Protein AF-A0A7S1EJH6-F1 (afdb_monomer_lite)

Sequence (231 aa):
IDGDGRILTMRVPDPHGGYKQHPADPRLMVAREPGEFGGEYYRLIPEGFIKQHDGLTFKVNPDREGLDLNRNFPADWRQEFQQLGAGPYPTSEPEVRAMVDFITQHPNIGAAVSFHTHSGVILRPCGTRSDKDMTPEDLWLFQQFSALGEKHSGYPAISIYEDFRYHPKDVITGTQDWVYEHLGALFWVVELWSPNKEAGIENTKWIDWYRTHPVEDDLKLLKWSDEQCEG

Radius of gyration: 21.38 Å; chains: 1; bounding box: 46×42×60 Å

pLDDT: mean 93.33, std 4.81, range [68.62, 98.56]

Structure (mmCIF, N/CA/C/O backbone):
data_AF-A0A7S1EJH6-F1
#
_entry.id   AF-A0A7S1EJH6-F1
#
loop_
_atom_site.group_PDB
_atom_site.id
_atom_site.type_symbol
_atom_site.label_atom_id
_atom_site.label_alt_id
_atom_site.label_comp_id
_atom_site.label_asym_id
_atom_site.label_entity_id
_atom_site.label_seq_id
_atom_site.pdbx_PDB_ins_code
_atom_site.Cartn_x
_atom_site.Cartn_y
_atom_site.Cartn_z
_atom_site.occupancy
_atom_site.B_iso_or_equiv
_atom_site.auth_seq_id
_atom_site.auth_comp_id
_atom_site.auth_asym_id
_atom_site.auth_atom_id
_atom_site.pdbx_PDB_model_num
ATOM 1 N N . ILE A 1 1 ? 3.553 -18.834 -18.828 1.00 82.44 1 ILE A N 1
ATOM 2 C CA . ILE A 1 1 ? 2.998 -19.230 -20.162 1.00 82.44 1 ILE A CA 1
ATOM 3 C C . ILE A 1 1 ? 3.931 -20.216 -20.863 1.00 82.44 1 ILE A C 1
ATOM 5 O O . ILE A 1 1 ? 3.485 -21.097 -21.592 1.00 82.44 1 ILE A O 1
ATOM 9 N N . ASP A 1 2 ? 5.218 -20.078 -20.592 1.00 88.75 2 ASP A N 1
ATOM 10 C CA . ASP A 1 2 ? 6.337 -20.940 -20.969 1.00 88.75 2 ASP A CA 1
ATOM 11 C C . ASP A 1 2 ? 6.605 -22.120 -20.006 1.00 88.75 2 ASP A C 1
ATOM 13 O O . ASP A 1 2 ? 7.322 -23.047 -20.369 1.00 88.75 2 ASP A O 1
ATOM 17 N N . GLY A 1 3 ? 5.994 -22.131 -18.817 1.00 89.56 3 GLY A N 1
ATOM 18 C CA . GLY A 1 3 ? 6.039 -23.260 -17.880 1.00 89.56 3 GLY A CA 1
ATOM 19 C C . GLY A 1 3 ? 7.076 -23.127 -16.763 1.00 89.56 3 GLY A C 1
ATOM 20 O O . GLY A 1 3 ? 7.307 -24.103 -16.053 1.00 89.56 3 GLY A O 1
ATOM 21 N N . ASP A 1 4 ? 7.664 -21.943 -16.579 1.00 90.94 4 ASP A N 1
ATOM 22 C CA . ASP A 1 4 ? 8.647 -21.664 -15.521 1.00 90.94 4 ASP A CA 1
ATOM 23 C C . ASP A 1 4 ? 8.018 -21.361 -14.140 1.00 90.94 4 ASP A C 1
ATOM 25 O O . ASP A 1 4 ? 8.720 -21.225 -13.138 1.00 90.94 4 ASP A O 1
ATOM 29 N N . GLY A 1 5 ? 6.684 -21.286 -14.079 1.00 88.88 5 GLY A N 1
ATOM 30 C CA . GLY A 1 5 ? 5.926 -20.992 -12.863 1.00 88.88 5 GLY A CA 1
ATOM 31 C C . GLY A 1 5 ? 5.877 -19.508 -12.491 1.00 88.88 5 GLY A C 1
ATOM 32 O O . GLY A 1 5 ? 5.382 -19.180 -11.413 1.00 88.88 5 GLY A O 1
ATOM 33 N N . ARG A 1 6 ? 6.357 -18.615 -13.359 1.00 87.44 6 ARG A N 1
ATOM 34 C CA . ARG A 1 6 ? 6.342 -17.165 -13.177 1.00 87.44 6 ARG A CA 1
ATOM 35 C C . ARG A 1 6 ? 5.311 -16.534 -14.120 1.00 87.44 6 ARG A C 1
ATOM 37 O O . ARG A 1 6 ? 4.873 -17.126 -15.106 1.00 87.44 6 ARG A O 1
ATOM 44 N N . ILE A 1 7 ? 4.859 -15.342 -13.744 1.00 86.06 7 ILE A N 1
ATOM 45 C CA . ILE A 1 7 ? 4.104 -14.442 -14.617 1.00 86.06 7 ILE A CA 1
ATOM 46 C C . ILE A 1 7 ? 4.905 -13.150 -14.649 1.00 86.06 7 ILE A C 1
ATOM 48 O O . ILE A 1 7 ? 4.986 -12.446 -13.643 1.00 86.06 7 ILE A O 1
ATOM 52 N N . LEU A 1 8 ? 5.547 -12.880 -15.781 1.00 90.69 8 LEU A N 1
ATOM 53 C CA . LEU A 1 8 ? 6.460 -11.751 -15.939 1.00 90.69 8 LEU A CA 1
ATOM 54 C C . LEU A 1 8 ? 5.853 -10.643 -16.809 1.00 90.69 8 LEU A C 1
ATOM 56 O O . LEU A 1 8 ? 4.720 -10.715 -17.285 1.00 90.69 8 LEU A O 1
ATOM 60 N N . THR A 1 9 ? 6.635 -9.592 -17.033 1.00 91.88 9 THR A N 1
ATOM 61 C CA . THR A 1 9 ? 6.323 -8.543 -18.006 1.00 91.88 9 THR A CA 1
ATOM 62 C C . THR A 1 9 ? 7.136 -8.783 -19.275 1.00 91.88 9 THR A C 1
ATOM 64 O O . THR A 1 9 ? 8.368 -8.789 -19.248 1.00 91.88 9 THR A O 1
ATOM 67 N N . MET A 1 10 ? 6.457 -8.957 -20.407 1.00 91.69 10 MET A N 1
ATOM 68 C CA . MET A 1 10 ? 7.075 -9.123 -21.720 1.00 91.69 10 MET A CA 1
ATOM 69 C C . MET A 1 10 ? 7.445 -7.770 -22.333 1.00 91.69 10 MET A C 1
ATOM 71 O O . MET A 1 10 ? 6.729 -6.778 -22.183 1.00 91.69 10 MET A O 1
ATOM 75 N N . ARG A 1 11 ? 8.546 -7.754 -23.088 1.00 93.88 11 ARG A N 1
ATOM 76 C CA . ARG A 1 11 ? 9.026 -6.591 -23.846 1.00 93.88 11 ARG A CA 1
ATOM 77 C C . ARG A 1 11 ? 8.775 -6.834 -25.324 1.00 93.88 11 ARG A C 1
ATOM 79 O O . ARG A 1 11 ? 9.368 -7.737 -25.908 1.00 93.88 11 ARG A O 1
ATOM 86 N N . VAL A 1 12 ? 7.908 -6.031 -25.925 1.00 92.19 12 VAL A N 1
ATOM 87 C CA . VAL A 1 12 ? 7.569 -6.140 -27.347 1.00 92.19 12 VAL A CA 1
ATOM 88 C C . VAL A 1 12 ? 8.206 -4.973 -28.096 1.00 92.19 12 VAL A C 1
ATOM 90 O O . VAL A 1 12 ? 7.864 -3.832 -27.776 1.00 92.19 12 VAL A O 1
ATOM 93 N N . PRO A 1 13 ? 9.113 -5.216 -29.062 1.00 94.94 13 PRO A N 1
ATOM 94 C CA . PRO A 1 13 ? 9.674 -4.154 -29.892 1.00 94.94 13 PRO A CA 1
ATOM 95 C C . PRO A 1 13 ? 8.568 -3.363 -30.599 1.00 94.94 13 PRO A C 1
ATOM 97 O O . PRO A 1 13 ? 7.723 -3.938 -31.284 1.00 94.94 13 PRO A O 1
ATOM 100 N N . ASP A 1 14 ? 8.568 -2.045 -30.422 1.00 91.69 14 ASP A N 1
ATOM 101 C CA . ASP A 1 14 ? 7.567 -1.130 -30.975 1.00 91.69 14 ASP A CA 1
ATOM 102 C C . ASP A 1 14 ? 8.222 0.252 -31.136 1.00 91.69 14 ASP A C 1
ATOM 104 O O . ASP A 1 14 ? 8.526 0.867 -30.117 1.00 91.69 14 ASP A O 1
ATOM 108 N N . PRO A 1 15 ? 8.425 0.792 -32.357 1.00 92.31 15 PRO A N 1
ATOM 109 C CA . PRO A 1 15 ? 8.984 2.138 -32.567 1.00 92.31 15 PRO A CA 1
ATOM 110 C C . PRO A 1 15 ? 8.192 3.270 -31.882 1.00 92.31 15 PRO A C 1
ATOM 112 O O . PRO A 1 15 ? 8.708 4.372 -31.655 1.00 92.31 15 PRO A O 1
ATOM 115 N N . HIS A 1 16 ? 6.930 3.006 -31.544 1.00 90.81 16 HIS A N 1
ATOM 116 C CA . HIS A 1 16 ? 6.044 3.901 -30.804 1.00 90.81 16 HIS A CA 1
ATOM 117 C C . HIS A 1 16 ? 5.911 3.516 -29.322 1.00 90.81 16 HIS A C 1
ATOM 119 O O . HIS A 1 16 ? 5.083 4.082 -28.609 1.00 90.81 16 HIS A O 1
ATOM 125 N N . GLY A 1 17 ? 6.732 2.577 -28.850 1.00 92.75 17 GLY A N 1
ATOM 126 C CA . GLY A 1 17 ? 6.812 2.155 -27.461 1.00 92.75 17 GLY A CA 1
ATOM 127 C C . GLY A 1 17 ? 7.215 3.295 -26.523 1.00 92.75 17 GLY A C 1
ATOM 128 O O . GLY A 1 17 ? 7.959 4.212 -26.891 1.00 92.75 17 GLY A O 1
ATOM 129 N N . GLY A 1 18 ? 6.698 3.221 -25.296 1.00 94.44 18 GLY A N 1
ATOM 130 C CA . GLY A 1 18 ? 6.942 4.201 -24.236 1.00 94.44 18 GLY A CA 1
ATOM 131 C C . GLY A 1 18 ? 8.189 3.923 -23.399 1.00 94.44 18 GLY A C 1
ATOM 132 O O . GLY A 1 18 ? 8.512 4.730 -22.534 1.00 94.44 18 GLY A O 1
ATOM 133 N N . TYR A 1 19 ? 8.880 2.805 -23.639 1.00 96.62 19 TYR A N 1
ATOM 134 C CA . TYR A 1 19 ? 10.027 2.378 -22.841 1.00 96.62 19 TYR A CA 1
ATOM 135 C C . TYR A 1 19 ? 11.249 2.098 -23.707 1.00 96.62 19 TYR A C 1
ATOM 137 O O . TYR A 1 19 ? 11.126 1.670 -24.855 1.00 96.62 19 TYR A O 1
ATOM 145 N N . LYS A 1 20 ? 12.432 2.283 -23.127 1.00 96.62 20 LYS A N 1
ATOM 146 C CA . LYS A 1 20 ? 13.735 1.914 -23.691 1.00 96.62 20 LYS A CA 1
ATOM 147 C C . LYS A 1 20 ? 14.570 1.193 -22.638 1.00 96.62 20 LYS A C 1
ATOM 149 O O . LYS A 1 20 ? 14.276 1.268 -21.448 1.00 96.62 20 LYS A O 1
ATOM 154 N N . GLN A 1 21 ? 15.603 0.488 -23.072 1.00 96.94 21 GLN A N 1
ATOM 155 C CA . GLN A 1 21 ? 16.544 -0.145 -22.153 1.00 96.94 21 GLN A CA 1
ATOM 156 C C . GLN A 1 21 ? 17.410 0.909 -21.460 1.00 96.94 21 GLN A C 1
ATOM 158 O O . GLN A 1 21 ? 17.819 1.894 -22.081 1.00 96.94 21 GLN A O 1
ATOM 163 N N . HIS A 1 22 ? 17.714 0.696 -20.183 1.00 96.56 22 HIS A N 1
ATOM 164 C CA . HIS A 1 22 ? 18.706 1.503 -19.492 1.00 96.56 22 HIS A CA 1
ATOM 165 C C . HIS A 1 22 ? 20.116 1.170 -20.024 1.00 96.56 22 HIS A C 1
ATOM 167 O O . HIS A 1 22 ? 20.458 -0.008 -20.143 1.00 96.56 22 HIS A O 1
ATOM 173 N N . PRO A 1 23 ? 20.974 2.165 -20.323 1.00 94.88 23 PRO A N 1
ATOM 174 C CA . PRO A 1 23 ? 22.282 1.917 -20.936 1.00 94.88 23 PRO A CA 1
ATOM 175 C C . PRO A 1 23 ? 23.260 1.145 -20.038 1.00 94.88 23 PRO A C 1
ATOM 177 O O . PRO A 1 23 ? 24.147 0.472 -20.554 1.00 94.88 23 PRO A O 1
ATOM 180 N N . ALA A 1 24 ? 23.120 1.242 -18.711 1.00 96.00 24 ALA A N 1
ATOM 181 C CA . ALA A 1 24 ? 23.990 0.524 -17.773 1.00 96.00 24 ALA A CA 1
ATOM 182 C C . ALA A 1 24 ? 23.532 -0.917 -17.491 1.00 96.00 24 ALA A C 1
ATOM 184 O O . ALA A 1 24 ? 24.364 -1.759 -17.168 1.00 96.00 24 ALA A O 1
ATOM 185 N N . ASP A 1 25 ? 22.231 -1.201 -17.612 1.00 96.25 25 ASP A N 1
ATOM 186 C CA . ASP A 1 25 ? 21.682 -2.547 -17.439 1.00 96.25 25 ASP A CA 1
ATOM 187 C C . ASP A 1 25 ? 20.464 -2.722 -18.364 1.00 96.25 25 ASP A C 1
ATOM 189 O O . ASP A 1 25 ? 19.396 -2.168 -18.087 1.00 96.25 25 ASP A O 1
ATOM 193 N N . PRO A 1 26 ? 20.584 -3.499 -19.455 1.00 95.12 26 PRO A N 1
ATOM 194 C CA . PRO A 1 26 ? 19.509 -3.662 -20.425 1.00 95.12 26 PRO A CA 1
ATOM 195 C C . PRO A 1 26 ? 18.307 -4.443 -19.879 1.00 95.12 26 PRO A C 1
ATOM 197 O O . PRO A 1 26 ? 17.285 -4.534 -20.566 1.00 95.12 26 PRO A O 1
ATOM 200 N N . ARG A 1 27 ? 18.388 -5.025 -18.671 1.00 94.06 27 ARG A N 1
ATOM 201 C CA . ARG A 1 27 ? 17.237 -5.617 -17.978 1.00 94.06 27 ARG A CA 1
ATOM 202 C C . ARG A 1 27 ? 16.287 -4.540 -17.458 1.00 94.06 27 ARG A C 1
ATOM 204 O O . ARG A 1 27 ? 15.087 -4.800 -17.436 1.00 94.06 27 ARG A O 1
ATOM 211 N N . LEU A 1 28 ? 16.791 -3.359 -17.107 1.00 95.50 28 LEU A N 1
ATOM 212 C CA . LEU A 1 28 ? 15.975 -2.244 -16.645 1.00 95.50 28 LEU A CA 1
ATOM 213 C C . LEU A 1 28 ? 15.324 -1.526 -17.830 1.00 95.50 28 LEU A C 1
ATOM 215 O O . LEU A 1 28 ? 15.996 -1.122 -18.780 1.00 95.50 28 LEU A O 1
ATOM 219 N N . MET A 1 29 ? 14.008 -1.347 -17.756 1.00 95.94 29 MET A N 1
ATOM 220 C CA . MET A 1 29 ? 13.233 -0.598 -18.740 1.00 95.94 29 MET A CA 1
ATOM 221 C C . MET A 1 29 ? 12.876 0.763 -18.159 1.00 95.94 29 MET A C 1
ATOM 223 O O . MET A 1 29 ? 12.211 0.837 -17.132 1.00 95.94 29 MET A O 1
ATOM 227 N N . VAL A 1 30 ? 13.287 1.831 -18.833 1.00 95.50 30 VAL A N 1
ATOM 228 C CA . VAL A 1 30 ? 13.030 3.212 -18.412 1.00 95.50 30 VAL A CA 1
ATOM 229 C C . VAL A 1 30 ? 12.071 3.889 -19.368 1.00 95.50 30 VAL A C 1
ATOM 231 O O . VAL A 1 30 ? 12.019 3.548 -20.555 1.00 95.50 30 VAL A O 1
ATOM 234 N N . ALA A 1 31 ? 11.306 4.848 -18.853 1.00 94.12 31 ALA A N 1
ATOM 235 C CA . ALA A 1 31 ? 10.438 5.661 -19.684 1.00 94.12 31 ALA A CA 1
ATOM 236 C C . ALA A 1 31 ? 11.258 6.383 -20.765 1.00 94.12 31 ALA A C 1
ATOM 238 O O . ALA A 1 31 ? 12.380 6.845 -20.547 1.00 94.12 31 ALA A O 1
ATOM 239 N N . ARG A 1 32 ? 10.689 6.449 -21.963 1.00 93.94 32 ARG A N 1
ATOM 240 C CA . ARG A 1 32 ? 11.190 7.276 -23.056 1.00 93.94 32 ARG A CA 1
ATOM 241 C C . ARG A 1 32 ? 10.937 8.747 -22.735 1.00 93.94 32 ARG A C 1
ATOM 243 O O . ARG A 1 32 ? 9.858 9.095 -22.256 1.00 93.94 32 ARG A O 1
ATOM 250 N N . GLU A 1 33 ? 11.892 9.608 -23.077 1.00 92.88 33 GLU A N 1
ATOM 251 C CA . GLU A 1 33 ? 11.736 11.047 -22.861 1.00 92.88 33 GLU A CA 1
ATOM 252 C C . GLU A 1 33 ? 10.717 11.658 -23.841 1.00 92.88 33 GLU A C 1
ATOM 254 O O . GLU A 1 33 ? 10.651 11.255 -25.014 1.00 92.88 33 GLU A O 1
ATOM 259 N N . PRO A 1 34 ? 9.934 12.668 -23.420 1.00 93.12 34 PRO A N 1
ATOM 260 C CA . PRO A 1 34 ? 9.072 13.413 -24.328 1.00 93.12 34 PRO A CA 1
ATOM 261 C C . PRO A 1 34 ? 9.863 13.996 -25.510 1.00 93.12 34 PRO A C 1
ATOM 263 O O . PRO A 1 34 ? 10.796 14.775 -25.336 1.00 93.12 34 PRO A O 1
ATOM 266 N N . GLY A 1 35 ? 9.472 13.637 -26.734 1.00 93.31 35 GLY A N 1
ATOM 267 C CA . GLY A 1 35 ? 10.123 14.121 -27.958 1.00 93.31 35 GLY A CA 1
ATOM 268 C C . GLY A 1 35 ? 11.396 13.369 -28.364 1.00 93.31 35 GLY A C 1
ATOM 269 O O . GLY A 1 35 ? 12.035 13.751 -29.341 1.00 93.31 35 GLY A O 1
ATOM 270 N N . GLU A 1 36 ? 11.763 12.297 -27.666 1.00 94.31 36 GLU A N 1
ATOM 271 C CA . GLU A 1 36 ? 12.821 11.385 -28.101 1.00 94.31 36 GLU A CA 1
ATOM 272 C C . GLU A 1 36 ? 12.362 10.592 -29.334 1.00 94.31 36 GLU A C 1
ATOM 274 O O . GLU A 1 36 ? 11.215 10.160 -29.350 1.00 94.31 36 GLU A O 1
ATOM 279 N N . PHE A 1 37 ? 13.205 10.365 -30.350 1.00 93.06 37 PHE A N 1
ATOM 280 C CA . PHE A 1 37 ? 12.896 9.537 -31.532 1.00 93.06 37 PHE A CA 1
ATOM 281 C C . PHE A 1 37 ? 14.149 8.821 -32.058 1.00 93.06 37 PHE A C 1
ATOM 283 O O . PHE A 1 37 ? 15.268 9.251 -31.795 1.00 93.06 37 PHE A O 1
ATOM 290 N N . GLY A 1 38 ? 13.956 7.768 -32.861 1.00 91.50 38 GLY A N 1
ATOM 291 C CA . GLY A 1 38 ? 15.041 7.059 -33.556 1.00 91.50 38 GLY A CA 1
ATOM 292 C C . GLY A 1 38 ? 15.789 6.011 -32.722 1.00 91.50 38 GLY A C 1
ATOM 293 O O . GLY A 1 38 ? 16.734 5.419 -33.235 1.00 91.50 38 GLY A O 1
ATOM 294 N N . GLY A 1 39 ? 15.380 5.780 -31.471 1.00 92.75 39 GLY A N 1
ATOM 295 C CA . GLY A 1 39 ? 15.906 4.713 -30.617 1.00 92.75 39 GLY A CA 1
ATOM 296 C C . GLY A 1 39 ? 15.177 3.373 -30.766 1.00 92.75 39 GLY A C 1
ATOM 297 O O . GLY A 1 39 ? 14.184 3.252 -31.486 1.00 92.75 39 GLY A O 1
ATOM 298 N N . GLU A 1 40 ? 15.673 2.369 -30.043 1.00 96.06 40 GLU A N 1
ATOM 299 C CA . GLU A 1 40 ? 14.994 1.086 -29.862 1.00 96.06 40 GLU A CA 1
ATOM 300 C C . GLU A 1 40 ? 14.002 1.190 -28.704 1.00 96.06 40 GLU A C 1
ATOM 302 O O . GLU A 1 40 ? 14.377 1.419 -27.550 1.00 96.06 40 GLU A O 1
ATOM 307 N N . TYR A 1 41 ? 12.723 1.034 -29.031 1.00 97.31 41 TYR A N 1
ATOM 308 C CA . TYR A 1 41 ? 11.630 1.215 -28.090 1.00 97.31 41 TYR A CA 1
ATOM 309 C C . TYR A 1 41 ? 10.808 -0.055 -27.939 1.00 97.31 41 TYR A C 1
ATOM 311 O O . TYR A 1 41 ? 10.745 -0.911 -28.826 1.00 97.31 41 TYR A O 1
ATOM 319 N N . TYR A 1 42 ? 10.169 -0.153 -26.782 1.00 96.50 42 TYR A N 1
ATOM 320 C CA . TYR A 1 42 ? 9.428 -1.323 -26.364 1.00 96.50 42 TYR A CA 1
ATOM 321 C C . TYR A 1 42 ? 8.101 -0.923 -25.735 1.00 96.50 42 TYR A C 1
ATOM 323 O O . TYR A 1 42 ? 7.968 0.104 -25.057 1.00 96.50 42 TYR A O 1
AT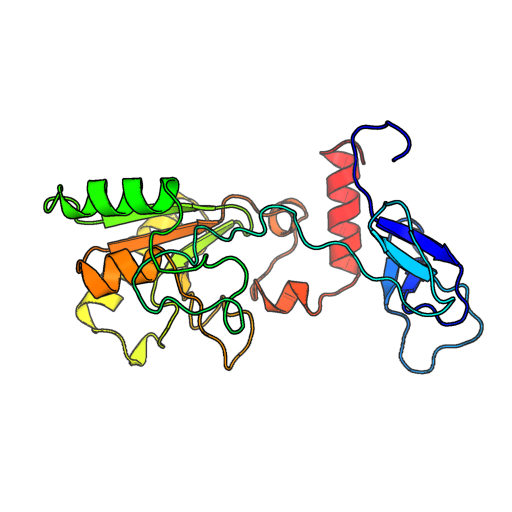OM 331 N N . ARG A 1 43 ? 7.118 -1.793 -25.927 1.00 92.94 43 ARG A N 1
ATOM 332 C CA . ARG A 1 43 ? 5.893 -1.836 -25.141 1.00 92.94 43 ARG A CA 1
ATOM 333 C C . ARG A 1 43 ? 6.041 -2.922 -24.081 1.00 92.94 43 ARG A C 1
ATOM 335 O O . ARG A 1 43 ? 6.479 -4.030 -24.389 1.00 92.94 43 ARG A O 1
ATOM 342 N N . LEU A 1 44 ? 5.684 -2.592 -22.846 1.00 93.00 44 LEU A N 1
ATOM 343 C CA . LEU A 1 44 ? 5.640 -3.544 -21.742 1.00 93.00 44 LEU A CA 1
ATOM 344 C C . LEU A 1 44 ? 4.217 -4.078 -21.614 1.00 93.00 44 LEU A C 1
ATOM 346 O O . LEU A 1 44 ? 3.273 -3.290 -21.544 1.00 93.00 44 LEU A O 1
ATOM 350 N N . ILE A 1 45 ? 4.064 -5.400 -21.628 1.00 90.56 45 ILE A N 1
ATOM 351 C CA . ILE A 1 45 ? 2.765 -6.067 -21.491 1.00 90.56 45 ILE A CA 1
ATOM 352 C C . ILE A 1 45 ? 2.878 -7.246 -20.519 1.00 90.56 45 ILE A C 1
ATOM 354 O O . ILE A 1 45 ? 3.910 -7.917 -20.525 1.00 90.56 45 ILE A O 1
ATOM 358 N N . PRO A 1 46 ? 1.848 -7.533 -19.705 1.00 90.25 46 PRO A N 1
ATOM 359 C CA . PRO A 1 46 ? 1.833 -8.737 -18.884 1.00 90.25 46 PRO A CA 1
ATOM 360 C C . PRO A 1 46 ? 1.975 -9.987 -19.753 1.00 90.25 46 PRO A C 1
ATOM 362 O O . PRO A 1 46 ? 1.405 -10.063 -20.846 1.00 90.25 46 PRO A O 1
ATOM 365 N N . GLU A 1 47 ? 2.728 -10.966 -19.270 1.00 90.06 47 GLU A N 1
ATOM 366 C CA . GLU A 1 47 ? 2.842 -12.269 -19.905 1.00 90.06 47 GLU A CA 1
ATOM 367 C C . GLU A 1 47 ? 1.467 -12.938 -20.006 1.00 90.06 47 GLU A C 1
ATOM 369 O O . GLU A 1 47 ? 0.714 -13.038 -19.037 1.00 90.06 47 GLU A O 1
ATOM 374 N N . GLY A 1 48 ? 1.111 -13.391 -21.207 1.00 88.88 48 GLY A N 1
ATOM 375 C CA . GLY A 1 48 ? -0.212 -13.945 -21.443 1.00 88.88 48 GLY A CA 1
ATOM 376 C C . GLY A 1 48 ? -0.485 -14.273 -22.901 1.00 88.88 48 GLY A C 1
ATOM 377 O O . GLY A 1 48 ? 0.284 -13.945 -23.805 1.00 88.88 48 GLY A O 1
ATOM 378 N N . PHE A 1 49 ? -1.629 -14.915 -23.131 1.00 87.12 49 PHE A N 1
ATOM 379 C CA . PHE A 1 49 ? -2.147 -15.146 -24.474 1.00 87.12 49 PHE A CA 1
ATOM 380 C C . PHE A 1 49 ? -3.067 -14.008 -24.897 1.00 87.12 49 PHE A C 1
ATOM 382 O O . PHE A 1 49 ? -4.012 -13.661 -24.187 1.00 87.12 49 PHE A O 1
ATOM 389 N N . ILE A 1 50 ? -2.854 -13.500 -26.106 1.00 86.56 50 ILE A N 1
ATOM 390 C CA . ILE A 1 50 ? -3.751 -12.527 -26.719 1.00 86.56 50 ILE A CA 1
ATOM 391 C C . ILE A 1 50 ? -4.822 -13.282 -27.507 1.00 86.56 50 ILE A C 1
ATOM 393 O O . ILE A 1 50 ? -4.520 -14.109 -28.369 1.00 86.56 50 ILE A O 1
ATOM 397 N N . LYS A 1 51 ? -6.089 -12.984 -27.225 1.00 84.62 51 LYS A N 1
ATOM 398 C CA . LYS A 1 51 ? -7.238 -13.479 -27.991 1.00 84.62 51 LYS A CA 1
ATOM 399 C C . LYS A 1 51 ? -7.884 -12.306 -28.715 1.00 84.62 51 LYS A C 1
ATOM 401 O O . LYS A 1 51 ? -8.041 -11.251 -28.117 1.00 84.62 51 LYS A O 1
ATOM 406 N N . GLN A 1 52 ? -8.284 -12.513 -29.972 1.00 82.62 52 GLN A N 1
ATOM 407 C CA . GLN A 1 52 ? -9.069 -11.540 -30.750 1.00 82.62 52 GLN A CA 1
ATOM 408 C C . GLN A 1 52 ? -8.437 -10.132 -30.800 1.00 82.62 52 GLN A C 1
ATOM 410 O O . GLN A 1 52 ? -9.114 -9.137 -30.572 1.00 82.62 52 GLN A O 1
ATOM 415 N N . HIS A 1 53 ? -7.133 -10.056 -31.090 1.00 82.12 53 HIS A N 1
ATOM 416 C CA . HIS A 1 53 ? -6.433 -8.779 -31.239 1.00 82.12 53 HIS A CA 1
ATOM 417 C C . HIS A 1 53 ? -7.001 -7.980 -32.419 1.00 82.12 53 HIS A C 1
ATOM 419 O O . HIS A 1 53 ? -7.065 -8.491 -33.537 1.00 82.12 53 HIS A O 1
ATOM 425 N N . ASP A 1 54 ? -7.370 -6.725 -32.178 1.00 83.38 54 ASP A N 1
ATOM 426 C CA . ASP A 1 54 ? -7.899 -5.795 -33.186 1.00 83.38 54 ASP A CA 1
ATOM 427 C C . ASP A 1 54 ? -6.793 -5.099 -34.008 1.00 83.38 54 ASP A C 1
ATOM 429 O O . ASP A 1 54 ? -7.085 -4.303 -34.898 1.00 83.38 54 ASP A O 1
ATOM 433 N N . GLY A 1 55 ? -5.521 -5.404 -33.726 1.00 81.38 55 GLY A N 1
ATOM 434 C CA . GLY A 1 55 ? -4.364 -4.781 -34.367 1.00 81.38 55 GLY A CA 1
ATOM 435 C C . GLY A 1 55 ? -3.849 -3.530 -33.652 1.00 81.38 55 GLY A C 1
ATOM 436 O O . GLY A 1 55 ? -2.818 -3.006 -34.069 1.00 81.38 55 GLY A O 1
ATOM 437 N N . LEU A 1 56 ? -4.525 -3.060 -32.599 1.00 79.81 56 LEU A N 1
ATOM 438 C CA . LEU A 1 56 ? -4.240 -1.775 -31.962 1.00 79.81 56 LEU A CA 1
ATOM 439 C C . LEU A 1 56 ? -4.231 -1.835 -30.430 1.00 79.81 56 LEU A C 1
ATOM 441 O O . LEU A 1 56 ? -3.352 -1.245 -29.799 1.00 79.81 56 LEU A O 1
ATOM 445 N N . THR A 1 57 ? -5.220 -2.491 -29.826 1.00 79.38 57 THR A N 1
ATOM 446 C CA . THR A 1 57 ? -5.465 -2.474 -28.388 1.00 79.38 57 THR A CA 1
ATOM 447 C C . THR A 1 57 ? -5.276 -3.847 -27.756 1.00 79.38 57 THR A C 1
ATOM 449 O O . THR A 1 57 ? -5.708 -4.886 -28.256 1.00 79.38 57 THR A O 1
ATOM 452 N N . PHE A 1 58 ? -4.638 -3.834 -26.588 1.00 79.50 58 PHE A N 1
ATOM 453 C CA . PHE A 1 58 ? -4.552 -4.986 -25.705 1.00 79.50 58 PHE A CA 1
ATOM 454 C C . PHE A 1 58 ? -5.456 -4.731 -24.508 1.00 79.50 58 PHE A C 1
ATOM 456 O O . PHE A 1 58 ? -5.338 -3.700 -23.845 1.00 79.50 58 PHE A O 1
ATOM 463 N N . LYS A 1 59 ? -6.345 -5.680 -24.217 1.00 83.00 59 LYS A N 1
ATOM 464 C CA . LYS A 1 59 ? -7.148 -5.667 -22.998 1.00 83.00 59 LYS A CA 1
ATOM 465 C C . LYS A 1 59 ? -6.685 -6.803 -22.100 1.00 83.00 59 LYS A C 1
ATOM 467 O O . LYS A 1 59 ? -6.815 -7.969 -22.463 1.00 83.00 59 LYS A O 1
ATOM 472 N N . VAL A 1 60 ? -6.140 -6.448 -20.942 1.00 85.6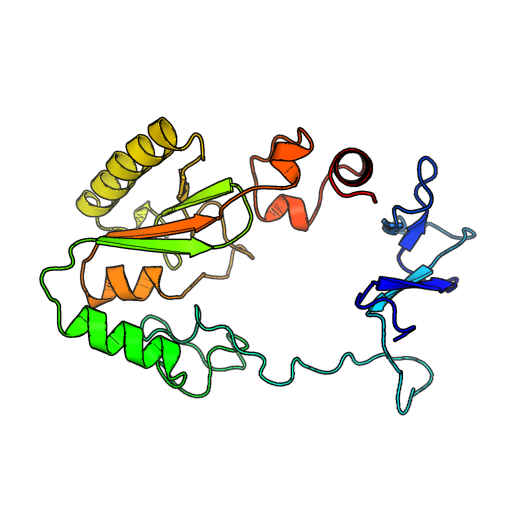9 60 VAL A N 1
ATOM 473 C CA . VAL A 1 60 ? -5.822 -7.419 -19.893 1.00 85.69 60 VAL A CA 1
ATOM 474 C C . VAL A 1 60 ? -7.142 -7.913 -19.302 1.00 85.69 60 VAL A C 1
ATOM 476 O O . VAL A 1 60 ? -8.077 -7.128 -19.113 1.00 85.69 60 VAL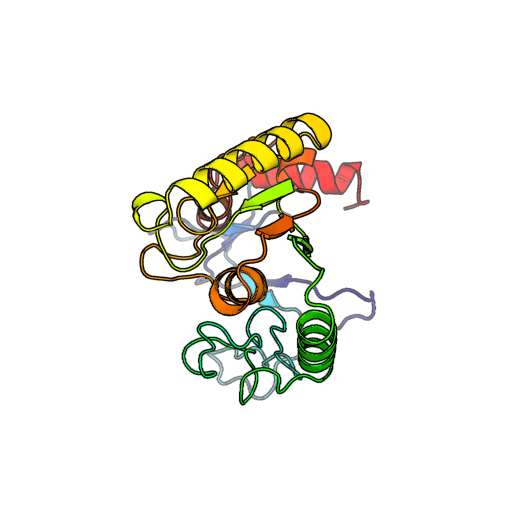 A O 1
ATOM 479 N N . ASN A 1 61 ? -7.251 -9.223 -19.078 1.00 86.00 61 ASN A N 1
ATOM 480 C CA . ASN A 1 61 ? -8.420 -9.775 -18.402 1.00 86.00 61 ASN A CA 1
ATOM 481 C C . ASN A 1 61 ? -8.463 -9.240 -16.966 1.00 86.00 61 ASN A C 1
ATOM 483 O O . ASN A 1 61 ? -7.405 -9.133 -16.349 1.00 86.00 61 ASN A O 1
ATOM 487 N N . PRO A 1 62 ? -9.651 -8.928 -16.428 1.00 84.44 62 PRO A N 1
ATOM 488 C CA . PRO A 1 62 ? -9.758 -8.658 -15.005 1.00 84.44 62 PRO A CA 1
ATOM 489 C C . PRO A 1 62 ? -9.354 -9.907 -14.217 1.00 84.44 62 PRO A C 1
ATOM 491 O O . PRO A 1 62 ? -9.521 -11.036 -14.702 1.00 84.44 62 PRO A O 1
ATOM 494 N N . ASP A 1 63 ? -8.874 -9.694 -12.996 1.00 84.56 63 ASP A N 1
ATOM 495 C CA . ASP A 1 63 ? -8.742 -10.776 -12.030 1.00 84.56 63 ASP A CA 1
ATOM 496 C C . ASP A 1 63 ? -10.100 -11.455 -11.860 1.00 84.56 63 ASP A C 1
ATOM 498 O O . ASP A 1 63 ? -11.146 -10.801 -11.828 1.00 84.56 63 ASP A O 1
ATOM 502 N N . ARG A 1 64 ? -10.092 -12.788 -11.823 1.00 85.81 64 ARG A N 1
ATOM 503 C CA . ARG A 1 64 ? -11.321 -13.584 -11.876 1.00 85.81 64 ARG A CA 1
ATOM 504 C C . ARG A 1 64 ? -12.240 -13.282 -10.693 1.00 85.81 64 ARG A C 1
ATOM 506 O O . ARG A 1 64 ? -13.453 -13.206 -10.879 1.00 85.81 64 ARG A O 1
ATOM 513 N N . GLU A 1 65 ? -11.660 -13.131 -9.510 1.00 88.19 65 GLU A N 1
ATOM 514 C CA . GLU A 1 65 ? -12.361 -12.770 -8.283 1.00 88.19 65 GLU A CA 1
ATOM 515 C C . GLU A 1 65 ? -12.320 -11.254 -8.043 1.00 88.19 65 GLU A C 1
ATOM 517 O O . GLU A 1 65 ? -13.334 -10.682 -7.657 1.00 88.19 65 GLU A O 1
ATOM 522 N N . GLY A 1 66 ? -11.179 -10.603 -8.307 1.00 88.88 66 GLY A N 1
ATOM 523 C CA . GLY A 1 66 ? -11.036 -9.143 -8.244 1.00 88.88 66 GLY A CA 1
ATOM 524 C C . GLY A 1 66 ? -11.358 -8.523 -6.881 1.00 88.88 66 GLY A C 1
ATOM 525 O O . GLY A 1 66 ? -11.836 -7.398 -6.841 1.00 88.88 66 GLY A O 1
ATOM 526 N N . LEU A 1 67 ? -11.148 -9.253 -5.781 1.00 93.81 67 LEU A N 1
ATOM 527 C CA . LEU A 1 67 ? -11.555 -8.845 -4.433 1.00 93.81 67 LEU A CA 1
ATOM 528 C C . LEU A 1 67 ? -10.479 -8.011 -3.727 1.00 93.81 67 LEU A C 1
ATOM 530 O O . LEU A 1 67 ? -9.318 -8.410 -3.660 1.00 93.81 67 LEU A O 1
ATOM 534 N N . ASP A 1 68 ? -10.898 -6.913 -3.100 1.00 95.56 68 ASP A N 1
ATOM 535 C CA . ASP A 1 68 ? -10.122 -6.161 -2.113 1.00 95.56 68 ASP A CA 1
ATOM 536 C C . ASP A 1 68 ? -10.851 -6.232 -0.765 1.00 95.56 68 ASP A C 1
ATOM 538 O O . ASP A 1 68 ? -11.747 -5.441 -0.447 1.00 95.56 68 ASP A O 1
ATOM 542 N N . LEU A 1 69 ? -10.467 -7.218 0.051 1.00 96.44 69 LEU A N 1
ATOM 543 C CA . LEU A 1 69 ? -11.092 -7.459 1.353 1.00 96.44 69 LEU A CA 1
ATOM 544 C C . LEU A 1 69 ? -10.986 -6.238 2.272 1.00 96.44 69 LEU A C 1
ATOM 546 O O . LEU A 1 69 ? -11.918 -5.955 3.025 1.00 96.44 69 LEU A O 1
ATOM 550 N N . ASN A 1 70 ? -9.905 -5.456 2.168 1.00 96.56 70 ASN A N 1
ATOM 551 C CA . ASN A 1 70 ? -9.724 -4.248 2.968 1.00 96.56 70 ASN A CA 1
ATOM 552 C C . ASN A 1 70 ? -10.540 -3.056 2.432 1.00 96.56 70 ASN A C 1
ATOM 554 O O . ASN A 1 70 ? -10.325 -1.921 2.850 1.00 96.56 70 ASN A O 1
ATOM 558 N N . ARG A 1 71 ? -11.482 -3.290 1.512 1.00 96.69 71 ARG A N 1
ATOM 559 C CA . ARG A 1 71 ? -12.503 -2.330 1.060 1.00 96.69 71 ARG A CA 1
ATOM 560 C C . ARG A 1 71 ? -13.927 -2.811 1.311 1.00 96.69 71 ARG A C 1
ATOM 562 O O . ARG A 1 71 ? -14.864 -2.050 1.099 1.00 96.69 71 ARG A O 1
ATOM 569 N N . ASN A 1 72 ? -14.101 -4.038 1.801 1.00 97.88 72 ASN A N 1
ATOM 570 C CA . ASN A 1 72 ? -15.409 -4.640 2.060 1.00 97.88 72 ASN A CA 1
ATOM 571 C C . ASN A 1 72 ? -15.954 -4.335 3.476 1.00 97.88 72 ASN A C 1
ATOM 573 O O . ASN A 1 72 ? -17.036 -4.800 3.836 1.00 97.88 72 ASN A O 1
ATOM 577 N N . PHE A 1 73 ? -15.235 -3.551 4.289 1.00 97.56 73 PHE A N 1
ATOM 578 C CA . PHE A 1 73 ? -15.664 -3.169 5.641 1.00 97.56 73 PHE A CA 1
ATOM 579 C C . PHE A 1 73 ? -16.791 -2.126 5.631 1.00 97.56 73 PHE A C 1
ATOM 581 O O . PHE A 1 73 ? -16.856 -1.324 4.704 1.00 97.56 73 PHE A O 1
ATOM 588 N N . PRO A 1 74 ? -17.673 -2.099 6.654 1.00 96.56 74 PRO A N 1
ATOM 589 C CA . PRO A 1 74 ? -18.857 -1.234 6.655 1.00 96.56 74 PRO A CA 1
ATOM 590 C C . PRO A 1 74 ? -18.606 0.277 6.584 1.00 96.56 74 PRO A C 1
ATOM 592 O O . PRO A 1 74 ? -19.423 0.983 5.994 1.00 96.56 74 PRO A O 1
ATOM 595 N N . ALA A 1 75 ? -17.542 0.783 7.215 1.00 95.38 75 ALA A N 1
ATOM 596 C CA . ALA A 1 75 ? -17.283 2.222 7.268 1.00 95.38 75 ALA A CA 1
ATOM 597 C C . ALA A 1 75 ? -16.860 2.753 5.896 1.00 95.38 75 ALA A C 1
ATOM 599 O O . ALA A 1 75 ? -15.904 2.254 5.302 1.00 95.38 75 ALA A O 1
ATOM 600 N N . ASP A 1 76 ? -17.595 3.754 5.402 1.00 94.44 76 ASP A N 1
ATOM 601 C CA . ASP A 1 76 ? -17.379 4.384 4.094 1.00 94.44 76 ASP A CA 1
ATOM 602 C C . ASP A 1 76 ? -17.193 3.375 2.944 1.00 94.44 76 ASP A C 1
ATOM 604 O O . ASP A 1 76 ? -16.390 3.567 2.020 1.00 94.44 76 ASP A O 1
ATOM 608 N N . TRP A 1 77 ? -17.955 2.277 2.997 1.00 96.75 77 TRP A N 1
ATOM 609 C CA . TRP A 1 77 ? -18.029 1.312 1.908 1.00 96.75 77 TRP A CA 1
ATOM 610 C C . TRP A 1 77 ? -18.554 1.980 0.633 1.00 96.75 77 TRP A C 1
ATOM 612 O O . TRP A 1 77 ? -19.497 2.776 0.660 1.00 96.75 77 TRP A O 1
ATOM 622 N N . ARG A 1 78 ? -17.957 1.633 -0.507 1.00 96.00 78 ARG A N 1
ATOM 623 C CA . ARG A 1 78 ? -18.250 2.233 -1.812 1.00 96.00 78 ARG A CA 1
ATOM 624 C C . ARG A 1 78 ? -18.501 1.144 -2.850 1.00 96.00 78 ARG A C 1
ATOM 626 O O . ARG A 1 78 ? -17.932 0.065 -2.767 1.00 96.00 78 ARG A O 1
ATOM 633 N N . GLN A 1 79 ? -19.341 1.449 -3.836 1.00 95.19 79 GLN A N 1
ATOM 634 C CA . GLN A 1 79 ? -19.660 0.520 -4.924 1.00 95.19 79 GLN A CA 1
ATOM 635 C C . GLN A 1 79 ? -18.490 0.371 -5.907 1.00 95.19 79 GLN A C 1
ATOM 637 O O . GLN A 1 79 ? -17.639 1.256 -6.006 1.00 95.19 79 GLN A O 1
ATOM 642 N N . GLU A 1 80 ? -18.532 -0.690 -6.715 1.00 93.00 80 GLU A N 1
ATOM 643 C CA . GLU A 1 80 ? -17.486 -1.072 -7.677 1.00 93.00 80 GLU A CA 1
ATOM 644 C C . GLU A 1 80 ? -17.019 0.075 -8.593 1.00 93.00 80 GLU A C 1
ATOM 646 O O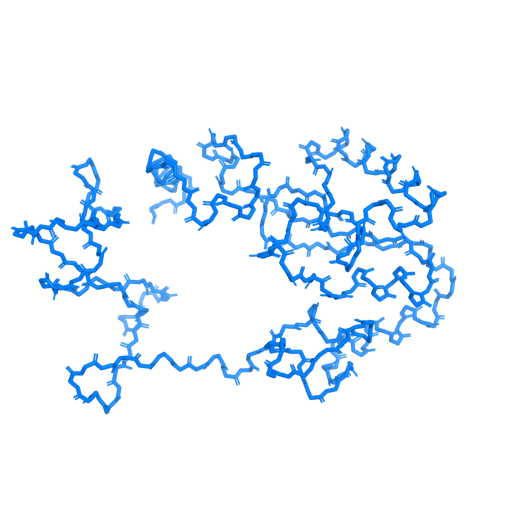 . GLU A 1 80 ? -15.838 0.200 -8.896 1.00 93.00 80 GLU A O 1
ATOM 651 N N . PHE A 1 81 ? -17.922 0.975 -9.004 1.00 92.75 81 PHE A N 1
ATOM 652 C CA . PHE A 1 81 ? -17.567 2.106 -9.875 1.00 92.75 81 PHE A CA 1
ATOM 653 C C . PHE A 1 81 ? -16.730 3.199 -9.181 1.00 92.75 81 PHE A C 1
ATOM 655 O O . PHE A 1 81 ? -16.225 4.098 -9.852 1.00 92.75 81 PHE A O 1
ATOM 662 N N . GLN A 1 82 ? -16.611 3.155 -7.852 1.00 93.56 82 GLN A N 1
ATOM 663 C CA . GLN A 1 82 ? -15.830 4.088 -7.033 1.00 93.56 82 GLN A CA 1
ATOM 664 C C . GLN A 1 82 ? -14.649 3.401 -6.343 1.00 93.56 82 GLN A C 1
ATOM 666 O O . GLN A 1 82 ? -13.617 4.035 -6.139 1.00 93.56 82 GLN A O 1
ATOM 671 N N . GLN A 1 83 ? -14.814 2.137 -5.951 1.00 93.56 83 GLN A N 1
ATOM 672 C CA . GLN A 1 83 ? -13.798 1.323 -5.299 1.00 93.56 83 GLN A CA 1
ATOM 673 C C . GLN A 1 83 ? -13.898 -0.101 -5.841 1.00 93.56 83 GLN A C 1
ATOM 675 O O . GLN A 1 83 ? -14.817 -0.838 -5.490 1.00 93.56 83 GLN A O 1
ATOM 680 N N . LEU A 1 84 ? -12.942 -0.469 -6.690 1.00 93.50 84 LEU A N 1
ATOM 681 C CA . LEU A 1 84 ? -12.872 -1.809 -7.262 1.00 93.50 84 LEU A CA 1
ATOM 682 C C . LEU A 1 84 ? -12.653 -2.850 -6.162 1.00 93.50 84 LEU A C 1
ATOM 684 O O . LEU A 1 84 ? -11.918 -2.590 -5.202 1.00 93.50 84 LEU A O 1
ATOM 688 N N . GLY A 1 85 ? -13.298 -4.004 -6.313 1.00 95.19 85 GLY A N 1
ATOM 689 C CA . GLY A 1 85 ? -13.125 -5.163 -5.442 1.00 95.19 85 GLY A CA 1
ATOM 690 C C . GLY A 1 85 ? -13.756 -5.056 -4.058 1.00 95.19 85 GLY A C 1
ATOM 691 O O . GLY A 1 85 ? -13.569 -5.950 -3.237 1.00 95.19 85 GLY A O 1
ATOM 692 N N . ALA A 1 86 ? -14.544 -4.012 -3.788 1.00 96.00 86 ALA A N 1
ATOM 693 C CA . ALA A 1 86 ? -15.228 -3.840 -2.506 1.00 96.00 86 ALA A CA 1
ATOM 694 C C . ALA A 1 86 ? -16.406 -4.811 -2.304 1.00 96.00 86 ALA A C 1
ATOM 696 O O . ALA A 1 86 ? -17.049 -4.766 -1.255 1.00 96.00 86 ALA A O 1
ATOM 697 N N . GLY A 1 87 ? -16.708 -5.664 -3.285 1.00 95.25 87 GLY A N 1
ATOM 698 C CA . GLY A 1 87 ? -17.847 -6.578 -3.276 1.00 95.25 87 GLY A CA 1
ATOM 699 C C . GLY A 1 87 ? -19.176 -5.879 -3.606 1.00 95.25 87 GLY A C 1
ATOM 700 O O . GLY A 1 87 ? -19.205 -4.685 -3.891 1.00 95.25 87 GLY A O 1
ATOM 701 N N . PRO A 1 88 ? -20.308 -6.605 -3.616 1.00 95.56 88 PRO A N 1
ATOM 702 C CA . PRO A 1 88 ? -21.627 -6.036 -3.925 1.00 95.56 88 PRO A CA 1
ATOM 703 C C . PRO A 1 88 ? -22.292 -5.254 -2.774 1.00 95.56 88 PRO A C 1
ATOM 705 O O . PRO A 1 88 ? -23.228 -4.495 -3.025 1.00 95.56 88 PRO A O 1
ATOM 708 N N . TYR A 1 89 ? -21.870 -5.466 -1.524 1.00 96.81 89 TYR A N 1
ATOM 709 C CA . TYR A 1 89 ? -22.344 -4.774 -0.314 1.00 96.81 89 TYR A CA 1
ATOM 710 C C . TYR A 1 89 ? -21.315 -4.978 0.817 1.00 96.81 89 TYR A C 1
ATOM 712 O O . TYR A 1 89 ? -20.546 -5.940 0.744 1.00 96.81 89 TYR A O 1
ATOM 720 N N . PRO A 1 90 ? -21.269 -4.137 1.871 1.00 97.19 90 PRO A N 1
ATOM 721 C CA . PRO A 1 90 ? -20.297 -4.323 2.948 1.00 97.19 90 PRO A CA 1
ATOM 722 C C . PRO A 1 90 ? -20.489 -5.679 3.631 1.00 97.19 90 PRO A C 1
ATOM 724 O O . PRO A 1 90 ? -21.619 -6.086 3.903 1.00 97.19 90 PRO A O 1
ATOM 727 N N . THR A 1 91 ? -19.395 -6.369 3.954 1.00 97.69 91 THR A N 1
ATOM 728 C CA . THR A 1 91 ? -19.379 -7.736 4.516 1.00 97.69 91 THR A CA 1
ATOM 729 C C . THR A 1 91 ? -19.980 -8.808 3.596 1.00 97.69 91 THR A C 1
ATOM 731 O O . THR A 1 91 ? -20.439 -9.864 4.055 1.00 97.69 91 THR A O 1
ATOM 734 N N . SER A 1 92 ? -20.020 -8.556 2.283 1.00 97.50 92 SER A N 1
ATOM 735 C CA . SER A 1 92 ? -20.364 -9.582 1.293 1.00 97.50 92 SER A CA 1
ATOM 736 C C . SER A 1 92 ? -19.404 -10.764 1.350 1.00 97.50 92 SER A C 1
ATOM 738 O O . SER A 1 92 ? -19.864 -11.902 1.235 1.00 97.50 92 SER A O 1
ATOM 740 N N . GLU A 1 93 ? -18.122 -10.499 1.607 1.00 97.69 93 GLU A N 1
ATOM 741 C CA . GLU A 1 93 ? -17.094 -11.529 1.667 1.00 97.69 93 GLU A CA 1
ATOM 742 C C . GLU A 1 93 ? -17.145 -12.252 3.020 1.00 97.69 93 GLU A C 1
ATOM 744 O O . GLU A 1 93 ? -17.189 -11.600 4.075 1.00 97.69 93 GLU A O 1
ATOM 749 N N . PRO A 1 94 ? -17.182 -13.597 3.031 1.00 97.94 94 PRO A N 1
ATOM 750 C CA . PRO A 1 94 ? -17.340 -14.366 4.260 1.00 97.94 94 PRO A CA 1
ATOM 751 C C . PRO A 1 94 ? -16.188 -14.150 5.251 1.00 97.94 94 PRO A C 1
ATOM 753 O O . PRO A 1 94 ? -16.427 -14.171 6.457 1.00 97.94 94 PRO A O 1
ATOM 756 N N . GLU A 1 95 ? -14.972 -13.888 4.773 1.00 97.75 95 GLU A N 1
ATOM 757 C CA . GLU A 1 95 ? -13.790 -13.579 5.584 1.00 97.75 95 GLU A CA 1
ATOM 758 C C . GLU A 1 95 ? -13.988 -12.280 6.374 1.00 97.75 95 GLU A C 1
ATOM 760 O O . GLU A 1 95 ? -13.785 -12.229 7.589 1.00 97.75 95 GLU A O 1
ATOM 765 N N . VAL A 1 96 ? -14.451 -11.235 5.687 1.00 98.19 96 VAL A N 1
ATOM 766 C CA . VAL A 1 96 ? -14.704 -9.915 6.277 1.00 98.19 96 VAL A CA 1
ATOM 767 C C . VAL A 1 96 ? -15.897 -9.987 7.220 1.00 98.19 96 VAL A C 1
ATOM 769 O O . VAL A 1 96 ? -15.837 -9.466 8.334 1.00 98.19 96 VAL A O 1
ATOM 772 N N . ARG A 1 97 ? -16.958 -10.704 6.832 1.00 98.44 97 ARG A N 1
ATOM 773 C CA . ARG A 1 97 ? -18.118 -10.952 7.696 1.00 98.44 97 ARG A CA 1
ATOM 774 C C . ARG A 1 97 ? -17.733 -11.662 8.988 1.00 98.44 97 ARG A C 1
ATOM 776 O O . ARG A 1 97 ? -18.207 -11.260 10.044 1.00 98.44 97 ARG A O 1
ATOM 783 N N . ALA A 1 98 ? -16.880 -12.682 8.915 1.00 98.56 98 ALA A N 1
ATOM 784 C CA . ALA A 1 98 ? -16.420 -13.409 10.093 1.00 98.56 98 ALA A CA 1
ATOM 785 C C . ALA A 1 98 ? -15.628 -12.502 11.046 1.00 98.56 98 ALA A C 1
ATOM 787 O O . ALA A 1 98 ? -15.840 -12.557 12.255 1.00 98.56 98 ALA A O 1
ATOM 788 N N . MET A 1 99 ? -14.762 -11.629 10.519 1.00 97.81 99 MET A N 1
ATOM 789 C CA . MET A 1 99 ? -14.022 -10.681 11.354 1.00 97.81 99 MET A CA 1
ATOM 790 C C . MET A 1 99 ? -14.938 -9.626 11.987 1.00 97.81 99 MET A C 1
ATOM 792 O O . MET A 1 99 ? -14.791 -9.321 13.171 1.00 97.81 99 MET A O 1
ATOM 796 N N . VAL A 1 100 ? -15.905 -9.104 11.227 1.00 97.94 100 VAL A N 1
ATOM 797 C CA . VAL A 1 100 ? -16.899 -8.154 11.745 1.00 97.94 100 VAL A CA 1
ATOM 798 C C . VAL A 1 100 ? -17.736 -8.789 12.856 1.00 97.94 100 VAL A C 1
ATOM 800 O O . VAL A 1 100 ? -17.877 -8.199 13.928 1.00 97.94 100 VAL A O 1
ATOM 803 N N . ASP A 1 101 ? -18.247 -10.000 12.638 1.00 98.25 101 ASP A N 1
ATOM 804 C CA . ASP A 1 101 ? -19.029 -10.738 13.633 1.00 98.25 101 ASP A CA 1
ATOM 805 C C . ASP A 1 101 ? -18.207 -11.022 14.898 1.00 98.25 101 ASP A C 1
ATOM 807 O O . ASP A 1 101 ? -18.653 -10.742 16.009 1.00 98.25 101 ASP A O 1
ATOM 811 N N . PHE A 1 102 ? -16.958 -11.471 14.741 1.00 98.19 102 PHE A N 1
ATOM 812 C CA . PHE A 1 102 ? -16.065 -11.701 15.870 1.00 98.19 102 PHE A CA 1
ATOM 813 C C . PHE A 1 102 ? -15.842 -10.421 16.680 1.00 98.19 102 PHE A C 1
ATOM 815 O O . PHE A 1 102 ? -16.140 -10.394 17.868 1.00 98.19 102 PHE A O 1
ATOM 822 N N . ILE A 1 103 ? -15.359 -9.337 16.072 1.00 97.44 103 ILE A N 1
ATOM 823 C CA . ILE A 1 103 ? -14.991 -8.132 16.829 1.00 97.44 103 ILE A CA 1
ATOM 824 C C . ILE A 1 103 ? -16.221 -7.509 17.509 1.00 97.44 103 ILE A C 1
ATOM 826 O O . ILE A 1 103 ? -16.143 -7.114 18.671 1.00 97.44 103 ILE A O 1
ATOM 830 N N . THR A 1 104 ? -17.375 -7.479 16.836 1.00 96.56 104 THR A N 1
ATOM 831 C CA . THR A 1 104 ? -18.608 -6.903 17.409 1.00 96.56 104 THR A CA 1
ATOM 832 C C . THR A 1 104 ? -19.156 -7.693 18.601 1.00 96.56 104 THR A C 1
ATOM 834 O O . THR A 1 104 ? -19.774 -7.103 19.486 1.00 96.56 104 THR A O 1
ATOM 837 N N . GLN A 1 105 ? -18.890 -9.000 18.679 1.00 98.06 105 GLN A N 1
ATOM 838 C CA . GLN A 1 105 ? -19.255 -9.834 19.830 1.00 98.06 105 GLN A CA 1
ATOM 839 C C . GLN A 1 105 ? -18.269 -9.731 21.010 1.00 98.06 105 GLN A C 1
ATOM 841 O O . GLN A 1 105 ? -18.561 -10.245 22.091 1.00 98.06 105 GLN A O 1
ATOM 846 N N . HIS A 1 106 ? -17.126 -9.056 20.843 1.00 98.00 106 HIS A N 1
ATOM 847 C CA . HIS A 1 106 ? -16.071 -8.943 21.856 1.00 98.00 106 HIS A CA 1
ATOM 848 C C . HIS A 1 106 ? -15.815 -7.470 22.227 1.00 98.00 106 HIS A C 1
ATOM 850 O O . HIS A 1 106 ? -14.777 -6.906 21.873 1.00 98.00 106 HIS A O 1
ATOM 856 N N . PRO A 1 107 ? -16.721 -6.828 22.995 1.00 94.56 107 PRO A N 1
ATOM 857 C CA . PRO A 1 107 ? -16.637 -5.397 23.318 1.00 94.56 107 PRO A CA 1
ATOM 858 C C . PRO A 1 107 ? -15.434 -5.021 24.201 1.00 94.56 107 PRO A C 1
ATOM 860 O O . PRO A 1 107 ? -15.202 -3.852 24.483 1.00 94.56 107 PRO A O 1
ATOM 863 N N . ASN A 1 108 ? -14.670 -6.008 24.672 1.00 96.75 108 ASN A N 1
ATOM 864 C CA . ASN A 1 108 ? -13.432 -5.827 25.422 1.00 96.75 108 ASN A CA 1
ATOM 865 C C . ASN A 1 108 ? -12.187 -5.644 24.528 1.00 96.75 108 ASN A C 1
ATOM 867 O O . ASN A 1 108 ? -11.089 -5.475 25.061 1.00 96.75 108 ASN A O 1
ATOM 871 N N . ILE A 1 109 ? -12.321 -5.699 23.198 1.00 97.06 109 ILE A N 1
ATOM 872 C CA . ILE A 1 109 ? -11.237 -5.378 22.262 1.00 97.06 109 ILE A CA 1
ATOM 873 C C . ILE A 1 109 ? -11.086 -3.853 22.190 1.00 97.06 109 ILE A C 1
ATOM 875 O O . ILE A 1 109 ? -11.897 -3.170 21.576 1.00 97.06 109 ILE A O 1
ATOM 879 N N . GLY A 1 110 ? -10.038 -3.318 22.825 1.00 95.81 110 GLY A N 1
ATOM 880 C CA . GLY A 1 110 ? -9.745 -1.876 22.824 1.00 95.81 110 GLY A CA 1
ATOM 881 C C . GLY A 1 110 ? -8.819 -1.410 21.697 1.00 95.81 110 GLY A C 1
ATOM 882 O O . GLY A 1 110 ? -8.743 -0.214 21.420 1.00 95.81 110 GLY A O 1
ATOM 883 N N . ALA A 1 111 ? -8.102 -2.337 21.057 1.00 96.12 111 ALA A N 1
ATOM 884 C CA . ALA A 1 111 ? -7.237 -2.035 19.926 1.00 96.12 111 ALA A CA 1
ATOM 885 C C . ALA A 1 111 ? -7.024 -3.255 19.017 1.00 96.12 111 ALA A C 1
ATOM 887 O O . ALA A 1 111 ? -7.095 -4.394 19.484 1.00 96.12 111 ALA A O 1
ATOM 888 N N . ALA A 1 112 ? -6.703 -3.014 17.746 1.00 95.94 112 ALA A N 1
ATOM 889 C CA . ALA A 1 112 ? -6.315 -4.039 16.781 1.00 95.94 112 ALA A CA 1
ATOM 890 C C . ALA A 1 112 ? -5.173 -3.567 15.864 1.00 95.94 112 ALA A C 1
ATOM 892 O O . ALA A 1 112 ? -4.931 -2.373 15.688 1.00 95.94 112 ALA A O 1
ATOM 893 N N . VAL A 1 113 ? -4.451 -4.527 15.286 1.00 96.88 113 VAL A N 1
ATOM 894 C CA . VAL A 1 113 ? -3.372 -4.283 14.323 1.00 96.88 113 VAL A CA 1
ATOM 895 C C . VAL A 1 113 ? -3.556 -5.231 13.147 1.00 96.88 113 VAL A C 1
ATOM 897 O O . VAL A 1 113 ? -3.696 -6.435 13.359 1.00 96.88 113 VAL A O 1
ATOM 900 N N . SER A 1 114 ? -3.540 -4.703 11.923 1.00 97.00 114 SER A N 1
ATOM 901 C CA . SER A 1 114 ? -3.529 -5.514 10.700 1.00 97.00 114 SER A CA 1
ATOM 902 C C . SER A 1 114 ? -2.151 -5.488 10.059 1.00 97.00 114 SER A C 1
ATOM 904 O O . SER A 1 114 ? -1.592 -4.419 9.818 1.00 97.00 114 SER A O 1
ATOM 906 N N . PHE A 1 115 ? -1.602 -6.665 9.771 1.00 97.50 115 PHE A N 1
ATOM 907 C CA . PHE A 1 115 ? -0.318 -6.799 9.089 1.00 97.50 115 PHE A CA 1
ATOM 908 C C . PHE A 1 115 ? -0.527 -6.908 7.582 1.00 97.50 115 PHE A C 1
ATOM 910 O O . PHE A 1 115 ? -1.294 -7.743 7.111 1.00 97.50 115 PHE A O 1
ATOM 917 N N . HIS A 1 116 ? 0.179 -6.058 6.851 1.00 96.75 116 HIS A N 1
ATOM 918 C CA . HIS A 1 116 ? 0.195 -5.969 5.398 1.00 96.75 116 HIS A CA 1
ATOM 919 C C . HIS A 1 116 ? 1.645 -6.023 4.909 1.00 96.75 116 HIS A C 1
ATOM 921 O O . HIS A 1 116 ? 2.585 -6.027 5.707 1.00 96.75 116 HIS A O 1
ATOM 927 N N . THR A 1 117 ? 1.829 -6.092 3.599 1.00 93.69 117 THR A N 1
ATOM 928 C CA . THR A 1 117 ? 3.120 -5.901 2.937 1.00 93.69 117 THR A CA 1
ATOM 929 C C . THR A 1 117 ? 2.877 -5.093 1.664 1.00 93.69 117 THR A C 1
ATOM 931 O O . THR A 1 117 ? 1.902 -5.370 0.964 1.00 93.69 117 THR A O 1
ATOM 934 N N . HIS A 1 118 ? 3.744 -4.166 1.268 1.00 92.06 118 HIS A N 1
ATOM 935 C CA . HIS A 1 118 ? 5.048 -3.798 1.837 1.00 92.06 118 HIS A CA 1
ATOM 936 C C . HIS A 1 118 ? 5.194 -2.280 1.925 1.00 92.06 118 HIS A C 1
ATOM 938 O O . HIS A 1 118 ? 4.534 -1.544 1.196 1.00 92.06 118 HIS A O 1
ATOM 944 N N . SER A 1 119 ? 6.100 -1.814 2.790 1.00 93.00 119 SER A N 1
ATOM 945 C CA . SER A 1 119 ? 6.628 -0.434 2.847 1.00 93.00 119 SER A CA 1
ATOM 946 C C . SER A 1 119 ? 7.538 -0.199 4.059 1.00 93.00 119 SER A C 1
ATOM 948 O O . SER A 1 119 ? 8.292 0.775 4.074 1.00 93.00 119 SER A O 1
ATOM 950 N N . GLY A 1 120 ? 7.511 -1.082 5.061 1.00 94.31 120 GLY A N 1
ATOM 951 C CA . GLY A 1 120 ? 8.313 -0.969 6.278 1.00 94.31 120 GLY A CA 1
ATOM 952 C C . GLY A 1 120 ? 7.853 0.189 7.158 1.00 94.31 120 GLY A C 1
ATOM 953 O O . GLY A 1 120 ? 8.693 0.937 7.652 1.00 94.31 120 GLY A O 1
ATOM 954 N N . VAL A 1 121 ? 6.537 0.377 7.289 1.00 95.62 121 VAL A N 1
ATOM 955 C CA . VAL A 1 121 ? 5.916 1.542 7.933 1.00 95.62 121 VAL A CA 1
ATOM 956 C C . VAL A 1 121 ? 4.709 1.128 8.775 1.00 95.62 121 VAL A C 1
ATOM 958 O O . VAL A 1 121 ? 3.986 0.189 8.445 1.00 95.62 121 VAL A O 1
ATOM 961 N N . ILE A 1 122 ? 4.490 1.839 9.876 1.00 97.62 122 ILE A N 1
ATOM 962 C CA . ILE A 1 122 ? 3.280 1.756 10.690 1.00 97.62 122 ILE A CA 1
ATOM 963 C C . ILE A 1 122 ? 2.332 2.860 10.217 1.00 97.62 122 ILE A C 1
ATOM 965 O O . ILE A 1 122 ? 2.664 4.041 10.230 1.00 97.62 122 ILE A O 1
ATOM 969 N N . LEU A 1 123 ? 1.130 2.496 9.809 1.00 97.12 123 LEU A N 1
ATOM 970 C CA . LEU A 1 123 ? 0.109 3.424 9.356 1.00 97.12 123 LEU A CA 1
ATOM 971 C C . LEU A 1 123 ? -0.903 3.647 10.480 1.00 97.12 123 LEU A C 1
ATOM 973 O O . LEU A 1 123 ? -1.555 2.704 10.942 1.00 97.12 123 LEU A O 1
ATOM 977 N N . ARG A 1 124 ? -1.042 4.901 10.912 1.00 95.75 124 ARG A N 1
ATOM 978 C CA . ARG A 1 124 ? -2.085 5.318 11.858 1.00 95.75 124 ARG A CA 1
ATOM 979 C C . ARG A 1 124 ? -3.274 5.964 11.128 1.00 95.75 124 ARG A C 1
ATOM 981 O O . ARG A 1 124 ? -3.071 6.604 10.092 1.00 95.75 124 ARG A O 1
ATOM 988 N N . PRO A 1 125 ? -4.497 5.835 11.667 1.00 92.31 125 PRO A N 1
ATOM 989 C CA . PRO A 1 125 ? -5.689 6.488 11.132 1.00 92.31 125 PRO A CA 1
ATOM 990 C C . PRO A 1 125 ? -5.610 8.024 11.264 1.00 92.31 125 PRO A C 1
ATOM 992 O O . PRO A 1 125 ? -4.717 8.552 11.933 1.00 92.31 125 PRO A O 1
ATOM 995 N N . CYS A 1 126 ? -6.535 8.772 10.655 1.00 93.38 126 CYS A N 1
ATOM 996 C CA . CYS A 1 126 ? -7.630 8.314 9.775 1.00 93.38 126 CYS A CA 1
ATOM 997 C C . CYS A 1 126 ? -7.183 8.172 8.315 1.00 93.38 126 CYS A C 1
ATOM 999 O O . CYS A 1 126 ? -6.219 8.806 7.892 1.00 93.38 126 CYS A O 1
ATOM 1001 N N . GLY A 1 127 ? -7.895 7.361 7.526 1.00 92.50 127 GLY A N 1
ATOM 1002 C CA . GLY A 1 127 ? -7.725 7.337 6.069 1.00 92.50 127 GLY A CA 1
ATOM 1003 C C . GLY A 1 127 ? -8.629 8.330 5.327 1.00 92.50 127 GLY A C 1
ATOM 1004 O O . GLY A 1 127 ? -8.387 8.644 4.157 1.00 92.50 127 GLY A O 1
ATOM 1005 N N . THR A 1 128 ? -9.643 8.862 6.018 1.00 93.38 128 THR A N 1
ATOM 1006 C CA . THR A 1 128 ? -10.732 9.672 5.448 1.00 93.38 128 THR A CA 1
ATOM 1007 C C . THR A 1 128 ? -10.683 11.158 5.783 1.00 93.38 128 THR A C 1
ATOM 1009 O O . THR A 1 128 ? -11.334 11.954 5.105 1.00 93.38 128 THR A O 1
ATOM 1012 N N . ARG A 1 129 ? -9.903 11.559 6.791 1.00 94.00 129 ARG A N 1
ATOM 1013 C CA . ARG A 1 129 ? -9.786 12.954 7.232 1.00 94.00 129 ARG A CA 1
ATOM 1014 C C . ARG A 1 129 ? -8.389 13.285 7.734 1.00 94.00 129 ARG A C 1
ATOM 1016 O O . ARG A 1 129 ? -7.639 12.390 8.116 1.00 94.00 129 ARG A O 1
ATOM 1023 N N . SER A 1 130 ? -8.081 14.580 7.741 1.00 95.94 130 SER A N 1
ATOM 1024 C CA . SER A 1 130 ? -6.811 15.094 8.248 1.00 95.94 130 SER A CA 1
ATOM 1025 C C . SER A 1 130 ? -6.706 14.932 9.761 1.00 95.94 130 SER A C 1
ATOM 1027 O O . SER A 1 130 ? -7.718 14.902 10.465 1.00 95.94 130 SER A O 1
ATOM 1029 N N . ASP A 1 131 ? -5.479 14.928 10.276 1.00 96.50 131 ASP A N 1
ATOM 1030 C CA . ASP A 1 131 ? -5.224 14.911 11.722 1.00 96.50 131 ASP A CA 1
ATOM 1031 C C . ASP A 1 131 ? -5.905 16.084 12.443 1.00 96.50 131 ASP A C 1
ATOM 1033 O O . ASP A 1 131 ? -6.318 15.967 13.594 1.00 96.50 131 ASP A O 1
ATOM 1037 N N . LYS A 1 132 ? -6.041 17.229 11.763 1.00 96.25 132 LYS A N 1
ATOM 1038 C CA . LYS A 1 132 ? -6.656 18.443 12.322 1.00 96.25 132 LYS A CA 1
ATOM 1039 C C . LYS A 1 132 ? -8.151 18.281 12.581 1.00 96.25 132 LYS A C 1
ATOM 1041 O O . LYS A 1 132 ? -8.695 19.021 13.395 1.00 96.25 132 LYS A O 1
ATOM 1046 N N . ASP A 1 133 ? -8.784 17.345 11.881 1.00 96.06 133 ASP A N 1
ATOM 1047 C CA . ASP A 1 133 ? -10.216 17.067 11.971 1.00 96.06 133 ASP A CA 1
A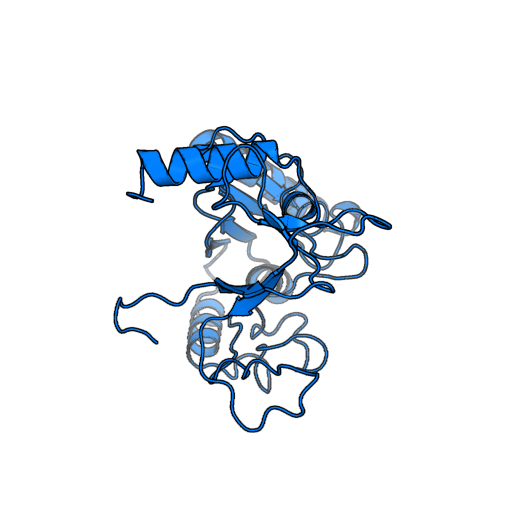TOM 1048 C C . ASP A 1 133 ? -10.510 15.850 12.868 1.00 96.06 133 ASP A C 1
ATOM 1050 O O . ASP A 1 133 ? -11.667 15.464 13.030 1.00 96.06 133 ASP A O 1
ATOM 1054 N N . MET A 1 134 ? -9.481 15.216 13.443 1.00 95.56 134 MET A N 1
ATOM 1055 C CA . MET A 1 134 ? -9.647 14.148 14.429 1.00 95.56 134 MET A CA 1
ATOM 1056 C C . MET A 1 134 ? -9.970 14.706 15.819 1.00 95.56 134 MET A C 1
ATOM 1058 O O . MET A 1 134 ? -9.604 15.833 16.159 1.00 95.56 134 MET A O 1
ATOM 1062 N N . THR A 1 135 ? -10.593 13.875 16.660 1.00 95.56 135 THR A N 1
ATOM 1063 C CA . THR A 1 135 ? -10.674 14.132 18.102 1.00 95.56 135 THR A CA 1
ATOM 1064 C C . THR A 1 135 ? -9.250 14.277 18.659 1.00 95.56 135 THR A C 1
ATOM 1066 O O . THR A 1 135 ? -8.456 13.340 18.516 1.00 95.56 135 THR A O 1
ATOM 1069 N N . PRO A 1 136 ? -8.893 15.417 19.282 1.00 96.69 136 PRO A N 1
ATOM 1070 C CA . PRO A 1 136 ? -7.522 15.664 19.728 1.00 96.69 136 PRO A CA 1
ATOM 1071 C C . PRO A 1 136 ? -6.989 14.602 20.694 1.00 96.69 136 PRO A C 1
ATOM 1073 O O . PRO A 1 136 ? -5.843 14.175 20.566 1.00 96.69 136 PRO A O 1
ATOM 1076 N N . GLU A 1 137 ? -7.821 14.142 21.628 1.00 97.50 137 GLU A N 1
ATOM 1077 C CA . GLU A 1 137 ? -7.460 13.133 22.622 1.00 97.50 137 GLU A CA 1
ATOM 1078 C C . GLU A 1 137 ? -7.077 11.796 21.972 1.00 97.50 137 GLU A C 1
ATOM 1080 O O . GLU A 1 137 ? -6.071 11.192 22.353 1.00 97.50 137 GLU A O 1
ATOM 1085 N N . ASP A 1 138 ? -7.818 11.372 20.946 1.00 96.81 138 ASP A N 1
ATOM 1086 C CA . ASP A 1 138 ? -7.518 10.151 20.194 1.00 96.81 138 ASP A CA 1
ATOM 1087 C C . ASP A 1 138 ? -6.228 10.311 19.389 1.00 96.81 138 ASP A C 1
ATOM 1089 O O . ASP A 1 138 ? -5.371 9.427 19.403 1.00 96.81 138 ASP A O 1
ATOM 1093 N N . LEU A 1 139 ? -6.041 11.461 18.729 1.00 97.19 139 LEU A N 1
ATOM 1094 C CA . LEU A 1 139 ? -4.816 11.752 17.983 1.00 97.19 139 LEU A CA 1
ATOM 1095 C C . LEU A 1 139 ? -3.580 11.687 18.891 1.00 97.19 139 LEU A C 1
ATOM 1097 O O . LEU A 1 139 ? -2.560 11.114 18.502 1.00 97.19 139 LEU A O 1
ATOM 1101 N N . TRP A 1 140 ? -3.658 12.221 20.113 1.00 97.88 140 TRP A N 1
ATOM 1102 C CA . TRP A 1 140 ? -2.556 12.142 21.076 1.00 97.88 140 TRP A CA 1
ATOM 1103 C C . TRP A 1 140 ? -2.262 10.708 21.515 1.00 97.88 140 TRP A C 1
ATOM 1105 O O . TRP A 1 140 ? -1.097 10.374 21.739 1.00 97.88 140 TRP A O 1
ATOM 1115 N N . LEU A 1 141 ? -3.279 9.852 21.641 1.00 97.25 141 LEU A N 1
ATOM 1116 C CA . LEU A 1 141 ? -3.077 8.427 21.909 1.00 97.25 141 LEU A CA 1
ATOM 1117 C C . LEU A 1 141 ? -2.411 7.740 20.716 1.00 97.25 141 LEU A C 1
ATOM 1119 O O . LEU A 1 141 ? -1.410 7.046 20.904 1.00 97.25 141 LEU A O 1
ATOM 1123 N N . PHE A 1 142 ? -2.897 7.986 19.495 1.00 97.56 142 PHE A N 1
ATOM 1124 C CA . PHE A 1 142 ? -2.287 7.451 18.280 1.00 97.56 142 PHE A CA 1
ATOM 1125 C C . PHE A 1 142 ? -0.815 7.836 18.178 1.00 97.56 142 PHE A C 1
ATOM 1127 O O . PHE A 1 142 ? 0.020 6.962 17.986 1.00 97.56 142 PHE A O 1
ATOM 1134 N N . GLN A 1 143 ? -0.474 9.108 18.378 1.00 97.31 143 GLN A N 1
ATOM 1135 C CA . GLN A 1 143 ? 0.911 9.582 18.331 1.00 97.31 143 GLN A CA 1
ATOM 1136 C C . GLN A 1 143 ? 1.790 8.943 19.415 1.00 97.31 143 GLN A C 1
ATOM 1138 O O . GLN A 1 143 ? 2.911 8.527 19.124 1.00 97.31 143 GLN A O 1
ATOM 1143 N N . GLN A 1 144 ? 1.289 8.812 20.647 1.00 98.06 144 GLN A N 1
ATOM 1144 C CA . GLN A 1 144 ? 2.038 8.183 21.740 1.00 98.06 144 GLN A CA 1
ATOM 1145 C C . GLN A 1 144 ? 2.327 6.701 21.474 1.00 98.06 144 GLN A C 1
ATOM 1147 O O . GLN A 1 144 ? 3.470 6.262 21.611 1.00 98.06 144 GLN A O 1
ATOM 1152 N N . PHE A 1 145 ? 1.318 5.926 21.070 1.00 97.81 145 PHE A N 1
ATOM 1153 C CA . PHE A 1 145 ? 1.504 4.508 20.760 1.00 97.81 145 PHE A CA 1
ATOM 1154 C C . PHE A 1 145 ? 2.309 4.297 19.477 1.00 97.81 145 PHE A C 1
ATOM 1156 O O . PHE A 1 145 ? 3.160 3.410 19.443 1.00 97.81 145 PHE A O 1
ATOM 1163 N N . SER A 1 146 ? 2.121 5.144 18.462 1.00 98.06 146 SER A N 1
ATOM 1164 C CA . SER A 1 146 ? 2.945 5.142 17.253 1.00 98.06 146 SER A CA 1
ATOM 1165 C C . SER A 1 146 ? 4.420 5.367 17.585 1.00 98.06 146 SER A C 1
ATOM 1167 O O . SER A 1 146 ? 5.246 4.581 17.139 1.00 98.06 146 SER A O 1
ATOM 1169 N N . ALA A 1 147 ? 4.762 6.334 18.444 1.00 98.38 147 ALA A N 1
ATOM 1170 C CA . ALA A 1 147 ? 6.148 6.570 18.864 1.00 98.38 147 ALA A CA 1
ATOM 1171 C C . ALA A 1 147 ? 6.768 5.362 19.598 1.00 98.38 147 ALA A C 1
ATOM 1173 O O . ALA A 1 147 ? 7.957 5.067 19.444 1.00 98.38 147 ALA A O 1
ATOM 1174 N N . LEU A 1 148 ? 5.973 4.625 20.384 1.00 98.06 148 LEU A N 1
ATOM 1175 C CA . LEU A 1 148 ? 6.411 3.349 20.959 1.00 98.06 148 LEU A CA 1
ATOM 1176 C C . LEU A 1 148 ? 6.634 2.298 19.864 1.00 98.06 148 LEU A C 1
ATOM 1178 O O . LEU A 1 148 ? 7.653 1.607 19.882 1.00 98.06 148 LEU A O 1
ATOM 1182 N N . GLY A 1 149 ? 5.718 2.207 18.898 1.00 97.44 149 GLY A N 1
ATOM 1183 C CA . GLY A 1 149 ? 5.847 1.350 17.722 1.00 97.44 149 GLY A CA 1
ATOM 1184 C C . GLY A 1 149 ? 7.142 1.615 16.957 1.00 97.44 149 GLY A C 1
ATOM 1185 O O . GLY A 1 149 ? 7.904 0.677 16.719 1.00 97.44 149 GLY A O 1
ATOM 1186 N N . GLU A 1 150 ? 7.451 2.878 16.665 1.00 97.75 150 GLU A N 1
ATOM 1187 C CA . GLU A 1 150 ? 8.696 3.284 16.004 1.00 97.75 150 GLU A CA 1
ATOM 1188 C C . GLU A 1 150 ? 9.925 2.859 16.802 1.00 97.75 150 GLU A C 1
ATOM 1190 O O . GLU A 1 150 ? 10.830 2.215 16.271 1.00 97.75 150 GLU A O 1
ATOM 1195 N N . LYS A 1 151 ? 9.938 3.156 18.106 1.00 98.06 151 LYS A N 1
ATOM 1196 C CA . LYS A 1 151 ? 11.053 2.816 18.995 1.00 98.06 151 LYS A CA 1
ATOM 1197 C C . LYS A 1 151 ? 11.344 1.315 19.022 1.00 98.06 151 LYS A C 1
ATOM 1199 O O . LYS A 1 151 ? 12.506 0.924 19.113 1.00 98.06 151 LYS A O 1
ATOM 1204 N N . HIS A 1 152 ? 10.306 0.483 19.014 1.00 97.06 152 HIS A N 1
ATOM 1205 C CA . HIS A 1 152 ? 10.449 -0.962 19.185 1.00 97.06 152 HIS A CA 1
ATOM 1206 C C . HIS A 1 152 ? 10.634 -1.725 17.871 1.00 97.06 152 HIS A C 1
ATOM 1208 O O . HIS A 1 152 ? 11.302 -2.756 17.873 1.00 97.06 152 HIS A O 1
ATOM 1214 N N . SER A 1 153 ? 10.067 -1.235 16.768 1.00 95.56 153 SER A N 1
ATOM 1215 C CA . SER A 1 153 ? 10.152 -1.892 15.455 1.00 95.56 153 SER A CA 1
ATOM 1216 C C . SER A 1 153 ? 11.237 -1.308 14.547 1.00 95.56 153 SER A C 1
ATOM 1218 O O . SER A 1 153 ? 11.707 -1.985 13.634 1.00 95.56 153 SER A O 1
ATOM 1220 N N . GLY A 1 154 ? 11.625 -0.048 14.761 1.00 94.50 154 GLY A N 1
ATOM 1221 C CA . GLY A 1 154 ? 12.439 0.716 13.818 1.00 94.50 154 GLY A CA 1
ATOM 1222 C C . GLY A 1 154 ? 11.702 1.089 12.525 1.00 94.50 154 GLY A C 1
ATOM 1223 O O . GLY A 1 154 ? 12.352 1.507 11.562 1.00 94.50 154 GLY A O 1
ATOM 1224 N N . TYR A 1 155 ? 10.380 0.900 12.462 1.00 95.31 155 TYR A N 1
ATOM 1225 C CA . TYR A 1 155 ? 9.544 1.367 11.357 1.00 95.31 155 TYR A CA 1
ATOM 1226 C C . TYR A 1 155 ? 9.004 2.754 11.679 1.00 95.31 155 TYR A C 1
ATOM 1228 O O . TYR A 1 155 ? 8.469 2.921 12.771 1.00 95.31 155 TYR A O 1
ATOM 1236 N N . PRO A 1 156 ? 9.102 3.732 10.766 1.00 95.62 156 PRO A N 1
ATOM 1237 C CA . PRO A 1 156 ? 8.423 5.011 10.938 1.00 95.62 156 PRO A CA 1
ATOM 1238 C C . PRO A 1 156 ? 6.909 4.808 11.044 1.00 95.62 156 PRO A C 1
ATOM 1240 O O . PRO A 1 156 ? 6.363 3.866 10.466 1.00 95.62 156 PRO A O 1
ATOM 1243 N N . ALA A 1 157 ? 6.235 5.698 11.763 1.00 96.88 157 ALA A N 1
ATOM 1244 C CA . ALA A 1 157 ? 4.794 5.711 11.913 1.00 96.88 157 ALA A CA 1
ATOM 1245 C C . ALA A 1 157 ? 4.198 6.979 11.291 1.00 96.88 157 ALA A C 1
ATOM 1247 O O . ALA A 1 157 ? 4.476 8.092 11.736 1.00 96.88 157 ALA A O 1
ATOM 1248 N N . ILE A 1 158 ? 3.346 6.819 10.278 1.00 95.69 158 ILE A N 1
ATOM 1249 C CA . ILE A 1 158 ? 2.843 7.928 9.450 1.00 95.69 158 ILE A CA 1
ATOM 1250 C C . ILE A 1 158 ? 1.319 7.969 9.384 1.00 95.69 158 ILE A C 1
ATOM 1252 O O . ILE A 1 158 ? 0.646 6.963 9.631 1.00 95.69 158 ILE A O 1
ATOM 1256 N N . SER A 1 159 ? 0.770 9.137 9.038 1.00 95.44 159 SER A N 1
ATOM 1257 C CA . SER A 1 159 ? -0.669 9.290 8.811 1.00 95.44 159 SER A CA 1
ATOM 1258 C C . SER A 1 159 ? -1.062 8.667 7.478 1.00 95.44 159 SER A C 1
ATOM 1260 O O . SER A 1 159 ? -0.456 8.971 6.449 1.00 95.44 159 SER A O 1
ATOM 1262 N N . ILE A 1 160 ? -2.122 7.855 7.466 1.00 95.31 160 ILE A N 1
ATOM 1263 C CA . ILE A 1 160 ? -2.688 7.358 6.205 1.00 95.31 160 ILE A CA 1
ATOM 1264 C C . ILE A 1 160 ? -3.142 8.534 5.336 1.00 95.31 160 ILE A C 1
ATOM 1266 O O . ILE A 1 160 ? -2.850 8.572 4.140 1.00 95.31 160 ILE A O 1
ATOM 1270 N N . TYR A 1 161 ? -3.827 9.510 5.936 1.00 95.12 161 TYR A N 1
ATOM 1271 C CA . TYR A 1 161 ? -4.333 10.664 5.209 1.00 95.12 161 TYR A CA 1
ATOM 1272 C C . TYR A 1 161 ? -3.218 11.616 4.766 1.00 95.12 161 TYR A C 1
ATOM 1274 O O . TYR A 1 161 ? -3.206 12.039 3.614 1.00 95.12 161 TYR A O 1
ATOM 1282 N N . GLU A 1 162 ? -2.270 11.980 5.624 1.00 93.75 162 GLU A N 1
ATOM 1283 C CA . GLU A 1 162 ? -1.274 12.987 5.221 1.00 93.75 162 GLU A CA 1
ATOM 1284 C C . GLU A 1 162 ? -0.209 12.408 4.279 1.00 93.75 162 GLU A C 1
ATOM 1286 O O . GLU A 1 162 ? 0.143 13.050 3.288 1.00 93.75 162 GLU A O 1
ATOM 1291 N N . ASP A 1 163 ? 0.239 11.174 4.529 1.00 92.75 163 ASP A N 1
ATOM 1292 C CA . ASP A 1 163 ? 1.493 10.664 3.966 1.00 92.75 163 ASP A CA 1
ATOM 1293 C C . ASP A 1 163 ? 1.324 9.429 3.060 1.00 92.75 163 ASP A C 1
ATOM 1295 O O . ASP A 1 163 ? 2.251 9.074 2.326 1.00 92.75 163 ASP A O 1
ATOM 1299 N N . PHE A 1 164 ? 0.155 8.768 3.078 1.00 92.88 164 PHE A N 1
ATOM 1300 C CA . PHE A 1 164 ? -0.052 7.478 2.398 1.00 92.88 164 PHE A CA 1
ATOM 1301 C C . PHE A 1 164 ? -1.189 7.459 1.362 1.00 92.88 164 PHE A C 1
ATOM 1303 O O . PHE A 1 164 ? -1.572 6.400 0.867 1.00 92.88 164 PHE A O 1
ATOM 1310 N N . ARG A 1 165 ? -1.737 8.617 0.975 1.00 91.12 165 ARG A N 1
ATOM 1311 C CA . ARG A 1 165 ? -2.809 8.684 -0.033 1.00 91.12 165 ARG A CA 1
ATOM 1312 C C . ARG A 1 165 ? -2.311 8.513 -1.465 1.00 91.12 165 ARG A C 1
ATOM 1314 O O . ARG A 1 165 ? -1.397 9.202 -1.912 1.00 91.12 165 ARG A O 1
ATOM 1321 N N . TYR A 1 166 ? -3.050 7.718 -2.242 1.00 87.25 166 TYR A N 1
ATOM 1322 C CA . TYR A 1 166 ? -2.809 7.509 -3.676 1.00 87.25 166 TYR A CA 1
ATOM 1323 C C . TYR A 1 166 ? -3.091 8.714 -4.560 1.00 87.25 166 TYR A C 1
ATOM 1325 O O . TYR A 1 166 ? -2.623 8.732 -5.694 1.00 87.25 166 TYR A O 1
ATOM 1333 N N . HIS A 1 167 ? -3.850 9.704 -4.087 1.00 88.69 167 HIS A N 1
ATOM 1334 C CA . HIS A 1 167 ? -4.162 10.932 -4.813 1.00 88.69 167 HIS A CA 1
ATOM 1335 C C . HIS A 1 167 ? -4.665 12.013 -3.834 1.00 88.69 167 HIS A C 1
ATOM 1337 O O . HIS A 1 167 ? -5.378 11.679 -2.888 1.00 88.69 167 HIS A O 1
ATOM 1343 N N . PRO A 1 168 ? -4.359 13.313 -4.037 1.00 87.12 168 PRO A N 1
ATOM 1344 C CA . PRO A 1 168 ? -4.739 14.367 -3.085 1.00 87.12 168 PRO A CA 1
ATOM 1345 C C . PRO A 1 168 ? -6.247 14.552 -2.870 1.00 87.12 168 PRO A C 1
ATOM 1347 O O . PRO A 1 168 ? -6.652 15.172 -1.888 1.00 87.12 168 PRO A O 1
ATOM 1350 N N . LYS A 1 169 ? -7.074 14.070 -3.806 1.00 89.69 169 LYS A N 1
ATOM 1351 C CA . LYS A 1 169 ? -8.545 14.138 -3.729 1.00 89.69 169 LYS A CA 1
ATOM 1352 C C . LYS A 1 169 ? -9.194 12.830 -3.284 1.00 89.69 169 LYS A C 1
ATOM 1354 O O . LYS A 1 169 ? -10.417 12.778 -3.203 1.00 89.69 169 LYS A O 1
ATOM 1359 N N . ASP A 1 170 ? -8.392 11.808 -3.018 1.00 88.94 170 ASP A N 1
ATOM 1360 C CA . ASP A 1 170 ? -8.898 10.496 -2.653 1.00 88.94 170 ASP A CA 1
ATOM 1361 C C . ASP A 1 170 ? -8.760 10.287 -1.148 1.00 88.94 170 ASP A C 1
ATOM 1363 O O . ASP A 1 170 ? -8.040 11.008 -0.453 1.00 88.94 170 ASP A O 1
ATOM 1367 N N . VAL A 1 171 ? -9.472 9.282 -0.658 1.00 92.94 171 VAL A N 1
ATOM 1368 C CA . VAL A 1 171 ? -9.398 8.791 0.714 1.00 92.94 171 VAL A CA 1
ATOM 1369 C C . VAL A 1 171 ? -9.213 7.285 0.688 1.00 92.94 171 VAL A C 1
ATOM 1371 O O . VAL A 1 171 ? -9.676 6.602 -0.236 1.00 92.94 171 VAL A O 1
ATOM 1374 N N . ILE A 1 172 ? -8.539 6.774 1.709 1.00 92.75 172 ILE A N 1
ATOM 1375 C CA . ILE A 1 172 ? -8.354 5.341 1.907 1.00 92.75 172 ILE A CA 1
ATOM 1376 C C . ILE A 1 172 ? -9.362 4.913 2.965 1.00 92.75 172 ILE A C 1
ATOM 1378 O O . ILE A 1 172 ? -9.423 5.513 4.030 1.00 92.75 172 ILE A O 1
ATOM 1382 N N . THR A 1 173 ? -10.169 3.909 2.638 1.00 93.88 173 THR A N 1
ATOM 1383 C CA . THR A 1 173 ? -11.162 3.323 3.543 1.00 93.88 173 THR A CA 1
ATOM 1384 C C . THR A 1 173 ? -10.843 1.848 3.748 1.00 93.88 173 THR A C 1
ATOM 1386 O O . THR A 1 173 ? -10.167 1.242 2.911 1.00 93.88 173 THR A O 1
ATOM 1389 N N . GLY A 1 174 ? -11.285 1.261 4.858 1.00 93.50 174 GLY A N 1
ATOM 1390 C CA . GLY A 1 174 ? -11.065 -0.157 5.128 1.00 93.50 174 GLY A CA 1
ATOM 1391 C C . GLY A 1 174 ? -11.271 -0.560 6.578 1.00 93.50 174 GLY A C 1
ATOM 1392 O O . GLY A 1 174 ? -12.034 0.069 7.313 1.00 93.50 174 GLY A O 1
ATOM 1393 N N . THR A 1 175 ? -10.577 -1.625 6.989 1.00 93.50 175 THR A N 1
ATOM 1394 C CA . THR A 1 175 ? -10.667 -2.184 8.347 1.00 93.50 175 THR A CA 1
ATOM 1395 C C . THR A 1 175 ? -10.348 -1.130 9.404 1.00 93.50 175 THR A C 1
ATOM 1397 O O . THR A 1 175 ? -11.052 -1.038 10.407 1.00 93.50 175 THR A O 1
ATOM 1400 N N . GLN A 1 176 ? -9.318 -0.313 9.161 1.00 90.94 176 GLN A N 1
ATOM 1401 C CA . GLN A 1 176 ? -8.857 0.709 10.097 1.00 90.94 176 GLN A CA 1
ATOM 1402 C C . GLN A 1 176 ? -9.931 1.740 10.440 1.00 90.94 176 GLN A C 1
ATOM 1404 O O . GLN A 1 176 ? -10.123 2.054 11.613 1.00 90.94 176 GLN A O 1
ATOM 1409 N N . ASP A 1 177 ? -10.659 2.223 9.433 1.00 90.00 177 ASP A N 1
ATOM 1410 C CA . ASP A 1 177 ? -11.698 3.228 9.632 1.00 90.00 177 ASP A CA 1
ATOM 1411 C C . ASP A 1 177 ? -12.921 2.584 10.287 1.00 90.00 177 ASP A C 1
ATOM 1413 O O . ASP A 1 177 ? -13.517 3.172 11.176 1.00 90.00 177 ASP A O 1
ATOM 1417 N N . TRP A 1 178 ? -13.260 1.338 9.946 1.00 95.62 178 TRP A N 1
ATOM 1418 C CA . TRP A 1 178 ? -14.374 0.651 10.598 1.00 95.62 178 TRP A CA 1
ATOM 1419 C C . TRP A 1 178 ? -14.138 0.398 12.091 1.00 95.62 178 TRP A C 1
ATOM 1421 O O . TRP A 1 178 ? -15.017 0.698 12.901 1.00 95.62 178 TRP A O 1
ATOM 1431 N N . VAL A 1 179 ? -12.963 -0.114 12.471 1.00 96.25 179 VAL A N 1
ATOM 1432 C CA . VAL A 1 179 ? -12.650 -0.378 13.885 1.00 96.25 179 VAL A CA 1
ATOM 1433 C C . VAL A 1 179 ? -12.632 0.920 14.697 1.00 96.25 179 VAL A C 1
ATOM 1435 O O . VAL A 1 179 ? -13.166 0.952 15.805 1.00 96.25 179 VAL A O 1
ATOM 1438 N N . TYR A 1 180 ? -12.086 2.001 14.141 1.00 95.38 180 TYR A N 1
ATOM 1439 C CA . TYR A 1 180 ? -12.037 3.283 14.838 1.00 95.38 180 TYR A CA 1
ATOM 1440 C C . TYR A 1 180 ? -13.386 4.018 14.835 1.00 95.38 180 TYR A C 1
ATOM 1442 O O . TYR A 1 180 ? -13.922 4.306 15.902 1.00 95.38 180 TYR A O 1
ATOM 1450 N N . GLU A 1 181 ? -13.988 4.270 13.672 1.00 93.50 181 GLU A N 1
ATOM 1451 C CA . GLU A 1 181 ? -15.188 5.110 13.551 1.00 93.50 181 GLU A CA 1
ATOM 1452 C C . GLU A 1 181 ? -16.443 4.451 14.129 1.00 93.50 181 GLU A C 1
ATOM 1454 O O . GLU A 1 181 ? -17.278 5.131 14.723 1.00 93.50 181 GLU A O 1
ATOM 1459 N N . HIS A 1 182 ? -16.620 3.136 13.948 1.00 94.81 182 HIS A N 1
ATOM 1460 C CA . HIS A 1 182 ? -17.849 2.467 14.392 1.00 94.81 182 HIS A CA 1
ATOM 1461 C C . HIS A 1 182 ? -17.741 1.916 15.816 1.00 94.81 182 HIS A C 1
ATOM 1463 O O . HIS A 1 182 ? -18.767 1.809 16.490 1.00 94.81 182 HIS A O 1
ATOM 1469 N N . LEU A 1 183 ? -16.539 1.533 16.266 1.00 95.75 183 LEU A N 1
ATOM 1470 C CA . LEU A 1 183 ? -16.349 0.868 17.562 1.00 95.75 183 LEU A CA 1
ATOM 1471 C C . LEU A 1 183 ? -15.594 1.723 18.588 1.00 95.75 183 LEU A C 1
ATOM 1473 O O . LEU A 1 183 ? -15.599 1.378 19.768 1.00 95.75 183 LEU A O 1
ATOM 1477 N N . GLY A 1 184 ? -14.950 2.818 18.174 1.00 94.44 184 GLY A N 1
ATOM 1478 C CA . GLY A 1 184 ? -14.118 3.645 19.053 1.00 94.44 184 GLY A CA 1
ATOM 1479 C C . GLY A 1 184 ? -12.833 2.951 19.520 1.00 94.44 184 GLY A C 1
ATOM 1480 O O . GLY A 1 184 ? -12.230 3.382 20.501 1.00 94.44 184 GLY A O 1
ATOM 1481 N N . ALA A 1 185 ? -12.425 1.862 18.860 1.00 96.19 185 ALA A N 1
ATOM 1482 C CA . ALA A 1 185 ? -11.220 1.112 19.199 1.00 96.19 185 ALA A CA 1
ATOM 1483 C C . ALA A 1 185 ? -10.020 1.606 18.379 1.00 96.19 185 ALA A C 1
ATOM 1485 O O . ALA A 1 185 ? -10.150 1.997 17.219 1.00 96.19 185 ALA A O 1
ATOM 1486 N N . LEU A 1 186 ? -8.826 1.574 18.971 1.00 96.50 186 LEU A N 1
ATOM 1487 C CA . LEU A 1 186 ? -7.615 2.022 18.282 1.00 96.50 186 LEU A CA 1
ATOM 1488 C C . LEU A 1 186 ? -7.198 1.000 17.216 1.00 96.50 186 LEU A C 1
ATOM 1490 O O . LEU A 1 186 ? -7.263 -0.208 17.440 1.00 96.50 186 LEU A O 1
ATOM 1494 N N . PHE A 1 187 ? -6.729 1.461 16.061 1.00 96.94 187 PHE A N 1
ATOM 1495 C CA . PHE A 1 187 ? -6.298 0.567 14.991 1.00 96.94 187 PHE A CA 1
ATOM 1496 C C . PHE A 1 187 ? -5.018 1.054 14.325 1.00 96.94 187 PHE A C 1
ATOM 1498 O O . PHE A 1 187 ? -4.852 2.252 14.117 1.00 96.94 187 PHE A O 1
ATOM 1505 N N . TRP A 1 188 ? -4.146 0.124 13.938 1.00 97.81 188 TRP A N 1
ATOM 1506 C CA . TRP A 1 188 ? -2.999 0.399 13.071 1.00 97.81 188 TRP A CA 1
ATOM 1507 C C . TRP A 1 188 ? -2.903 -0.628 11.951 1.00 97.81 188 TRP A C 1
ATOM 1509 O O . TRP A 1 188 ? -3.198 -1.808 12.145 1.00 97.81 188 TRP A O 1
ATOM 1519 N N . VAL A 1 189 ? -2.419 -0.189 10.793 1.00 97.62 189 VAL A N 1
ATOM 1520 C CA . VAL A 1 189 ? -1.890 -1.099 9.772 1.00 97.62 189 VAL A CA 1
ATOM 1521 C C . VAL A 1 189 ? -0.370 -1.111 9.894 1.00 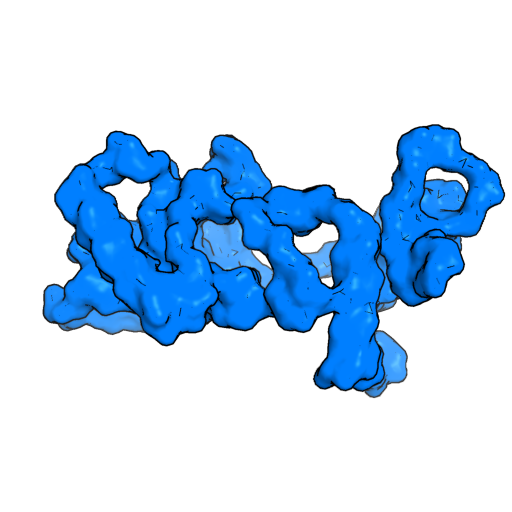97.62 189 VAL A C 1
ATOM 1523 O O . VAL A 1 189 ? 0.242 -0.074 10.128 1.00 97.62 189 VAL A O 1
ATOM 1526 N N . VAL A 1 190 ? 0.259 -2.270 9.751 1.00 97.56 190 VAL A N 1
ATOM 1527 C CA . VAL A 1 190 ? 1.718 -2.388 9.685 1.00 97.56 190 VAL A CA 1
ATOM 1528 C C . VAL A 1 190 ? 2.080 -2.983 8.339 1.00 97.56 190 VAL A C 1
ATOM 1530 O O . VAL A 1 190 ? 1.851 -4.167 8.108 1.00 97.56 190 VAL A O 1
ATOM 1533 N N . GLU A 1 191 ? 2.666 -2.166 7.471 1.00 95.88 191 GLU A N 1
ATOM 1534 C CA . GLU A 1 191 ? 3.245 -2.605 6.208 1.00 95.88 191 GLU A CA 1
ATOM 1535 C C . GLU A 1 191 ? 4.636 -3.176 6.484 1.00 95.88 191 GLU A C 1
ATOM 1537 O O . GLU A 1 191 ? 5.612 -2.447 6.677 1.00 95.88 191 GLU A O 1
ATOM 1542 N N . LEU A 1 192 ? 4.720 -4.497 6.552 1.00 96.44 192 LEU A N 1
ATOM 1543 C CA . LEU A 1 192 ? 5.938 -5.235 6.839 1.00 96.44 192 LEU A CA 1
ATOM 1544 C C . LEU A 1 192 ? 6.903 -5.161 5.663 1.00 96.44 192 LEU A C 1
ATOM 1546 O O . LEU A 1 192 ? 6.496 -5.300 4.512 1.00 96.44 192 LEU A O 1
ATOM 1550 N N . TRP A 1 193 ? 8.190 -5.035 5.992 1.00 94.12 193 TRP A N 1
ATOM 1551 C CA . TRP A 1 193 ? 9.311 -5.111 5.055 1.00 94.12 193 TRP A CA 1
ATOM 1552 C C . TRP A 1 193 ? 9.288 -4.055 3.930 1.00 94.12 193 TRP A C 1
ATOM 1554 O O . TRP A 1 193 ? 8.264 -3.458 3.609 1.00 94.12 193 TRP A O 1
ATOM 1564 N N . SER A 1 194 ? 10.448 -3.746 3.351 1.00 92.62 194 SER A N 1
ATOM 1565 C CA . SER A 1 194 ? 10.544 -2.758 2.273 1.00 92.62 194 SER A CA 1
ATOM 1566 C C . SER A 1 194 ? 11.714 -3.080 1.350 1.00 92.62 194 SER A C 1
ATOM 1568 O O . SER A 1 194 ? 12.856 -2.968 1.802 1.00 92.62 194 SER A O 1
ATOM 1570 N N . PRO A 1 195 ? 11.470 -3.404 0.065 1.00 92.31 195 PRO A N 1
ATOM 1571 C CA . PRO A 1 195 ? 12.553 -3.652 -0.885 1.00 92.31 195 PRO A CA 1
ATOM 1572 C C . PRO A 1 195 ? 13.437 -2.411 -1.030 1.00 92.31 195 PRO A C 1
ATOM 1574 O O . PRO A 1 195 ? 14.658 -2.511 -1.097 1.00 92.31 195 PRO A O 1
ATOM 1577 N N . ASN A 1 196 ? 12.827 -1.224 -0.976 1.00 93.44 196 ASN A N 1
ATOM 1578 C CA . ASN A 1 196 ? 13.535 0.045 -1.044 1.00 93.44 196 ASN A CA 1
ATOM 1579 C C . ASN A 1 196 ? 14.528 0.176 0.115 1.00 93.44 196 ASN A C 1
ATOM 1581 O O . ASN A 1 196 ? 15.699 0.477 -0.104 1.00 93.44 196 ASN A O 1
ATOM 1585 N N . LYS A 1 197 ? 14.085 -0.107 1.346 1.00 92.38 197 LYS A N 1
ATOM 1586 C CA . LYS A 1 197 ? 14.959 -0.044 2.524 1.00 92.38 197 LYS A CA 1
ATOM 1587 C C . LYS A 1 197 ? 16.113 -1.040 2.419 1.00 92.38 197 LYS A C 1
ATOM 1589 O O . LYS A 1 197 ? 17.252 -0.660 2.680 1.00 92.38 197 LYS A O 1
ATOM 1594 N N . GLU A 1 198 ? 15.832 -2.277 2.017 1.00 93.81 198 GLU A N 1
ATOM 1595 C CA . GLU A 1 198 ? 16.858 -3.316 1.870 1.00 93.81 198 GLU A CA 1
ATOM 1596 C C . GLU A 1 198 ? 17.880 -2.983 0.769 1.00 93.81 198 GLU A C 1
ATOM 1598 O O . GLU A 1 198 ? 19.072 -3.246 0.921 1.00 93.81 198 GLU A O 1
ATOM 1603 N N . ALA A 1 199 ? 17.447 -2.308 -0.297 1.00 95.31 199 ALA A N 1
ATOM 1604 C CA . ALA A 1 199 ? 18.318 -1.801 -1.355 1.00 95.31 199 ALA A CA 1
ATOM 1605 C C . ALA A 1 199 ? 19.050 -0.487 -0.993 1.00 95.31 199 ALA A C 1
ATOM 1607 O O . ALA A 1 199 ? 19.748 0.089 -1.831 1.00 95.31 199 ALA A O 1
ATOM 1608 N N . GLY A 1 200 ? 18.914 0.017 0.241 1.00 94.25 200 GLY A N 1
ATOM 1609 C CA . GLY A 1 200 ? 19.560 1.257 0.687 1.00 94.25 200 GLY A CA 1
ATOM 1610 C C . GLY A 1 200 ? 18.958 2.524 0.068 1.00 94.25 200 GLY A C 1
ATOM 1611 O O . GLY A 1 200 ? 19.669 3.501 -0.187 1.00 94.25 200 GLY A O 1
ATOM 1612 N N . ILE A 1 201 ? 17.657 2.503 -0.222 1.00 93.81 201 ILE A N 1
ATOM 1613 C CA . ILE A 1 201 ? 16.887 3.651 -0.704 1.00 93.81 201 ILE A CA 1
ATOM 1614 C C . ILE A 1 201 ? 16.178 4.290 0.490 1.00 93.81 201 ILE A C 1
ATOM 1616 O O . ILE A 1 201 ? 15.293 3.696 1.111 1.00 93.81 201 ILE A O 1
ATOM 1620 N N . GLU A 1 202 ? 16.559 5.526 0.803 1.00 84.62 202 GLU A N 1
ATOM 1621 C CA . GLU A 1 202 ? 15.880 6.329 1.816 1.00 84.62 202 GLU A CA 1
ATOM 1622 C C . GLU A 1 202 ? 14.609 6.934 1.218 1.00 84.62 202 GLU A C 1
ATOM 1624 O O . GLU A 1 202 ? 14.659 7.897 0.453 1.00 84.62 202 GLU A O 1
ATOM 1629 N N . ASN A 1 203 ? 13.453 6.361 1.557 1.00 78.62 203 ASN A N 1
ATOM 1630 C CA . ASN A 1 203 ? 12.167 6.865 1.093 1.00 78.62 203 ASN A CA 1
ATOM 1631 C C . ASN A 1 203 ? 11.467 7.672 2.195 1.00 78.62 203 ASN A C 1
ATOM 1633 O O . ASN A 1 203 ? 11.216 7.162 3.283 1.00 78.62 203 ASN A O 1
ATOM 1637 N N . THR A 1 204 ? 11.137 8.929 1.895 1.00 71.81 204 THR A N 1
ATOM 1638 C CA . THR A 1 204 ? 10.341 9.812 2.771 1.00 71.81 204 THR A CA 1
ATOM 1639 C C . THR A 1 204 ? 8.927 10.046 2.242 1.00 71.81 204 THR A C 1
ATOM 1641 O O . THR A 1 204 ? 8.109 10.651 2.929 1.00 71.81 204 THR A O 1
ATOM 1644 N N . LYS A 1 205 ? 8.628 9.576 1.024 1.00 82.06 205 LYS A N 1
ATOM 1645 C CA . LYS A 1 205 ? 7.330 9.729 0.368 1.00 82.06 205 LYS A CA 1
ATOM 1646 C C . LYS A 1 205 ? 6.899 8.410 -0.265 1.00 82.06 205 LYS A C 1
ATOM 1648 O O . LYS A 1 205 ? 7.063 8.195 -1.465 1.00 82.06 205 LYS A O 1
ATOM 1653 N N . TRP A 1 206 ? 6.327 7.539 0.562 1.00 85.75 206 TRP A N 1
ATOM 1654 C CA . TRP A 1 206 ? 5.966 6.162 0.211 1.00 85.75 206 TRP A CA 1
ATOM 1655 C C . TRP A 1 206 ? 5.219 6.036 -1.115 1.00 85.75 206 TRP A C 1
ATOM 1657 O O . TRP A 1 206 ? 5.653 5.281 -1.978 1.00 85.75 206 TRP A O 1
ATOM 1667 N N . ILE A 1 207 ? 4.144 6.803 -1.306 1.00 89.00 207 ILE A N 1
ATOM 1668 C CA . ILE A 1 207 ? 3.326 6.716 -2.521 1.00 89.00 207 ILE A CA 1
ATOM 1669 C C . ILE A 1 207 ? 3.943 7.464 -3.705 1.00 89.00 207 ILE A C 1
ATOM 1671 O O . ILE A 1 207 ? 3.904 6.965 -4.829 1.00 89.00 207 ILE A O 1
ATOM 1675 N N . ASP A 1 208 ? 4.504 8.656 -3.483 1.00 87.69 208 ASP A N 1
ATOM 1676 C CA . ASP A 1 208 ? 5.049 9.468 -4.580 1.00 87.69 208 ASP A CA 1
ATOM 1677 C C . ASP A 1 208 ? 6.239 8.789 -5.258 1.00 87.69 208 ASP A C 1
ATOM 1679 O O . ASP A 1 208 ? 6.387 8.924 -6.471 1.00 87.69 208 ASP A O 1
ATOM 1683 N N . TRP A 1 209 ? 7.034 8.024 -4.502 1.00 91.06 209 TRP A N 1
ATOM 1684 C CA . TRP A 1 209 ? 8.151 7.259 -5.051 1.00 91.06 209 TRP A CA 1
ATOM 1685 C C . TRP A 1 209 ? 7.695 6.318 -6.176 1.00 91.06 209 TRP A C 1
ATOM 1687 O O . TRP A 1 209 ? 8.329 6.276 -7.217 1.00 91.06 209 TRP A O 1
ATOM 1697 N N . TYR A 1 210 ? 6.531 5.666 -6.054 1.00 87.12 210 TYR A N 1
ATOM 1698 C CA . TYR A 1 210 ? 5.996 4.807 -7.125 1.00 87.12 210 TYR A CA 1
ATOM 1699 C C . TYR A 1 210 ? 5.520 5.570 -8.367 1.00 87.12 210 TYR A C 1
ATOM 1701 O O . TYR A 1 210 ? 5.310 4.966 -9.418 1.00 87.12 210 TYR A O 1
ATOM 1709 N N . ARG A 1 211 ? 5.299 6.885 -8.263 1.00 86.62 211 ARG A N 1
ATOM 1710 C CA . ARG A 1 211 ? 4.950 7.725 -9.418 1.00 86.62 211 ARG A CA 1
ATOM 1711 C C . ARG A 1 211 ? 6.193 8.216 -10.139 1.00 86.62 211 ARG A C 1
ATOM 1713 O O . ARG A 1 211 ? 6.185 8.325 -11.361 1.00 86.62 211 ARG A O 1
ATOM 1720 N N . THR A 1 212 ? 7.208 8.598 -9.373 1.00 87.88 212 THR A N 1
ATOM 1721 C CA . THR A 1 212 ? 8.467 9.113 -9.890 1.00 87.88 212 THR A CA 1
ATOM 1722 C C . THR A 1 212 ? 9.572 8.915 -8.865 1.00 87.88 212 THR A C 1
ATOM 1724 O O . THR A 1 212 ? 9.454 9.302 -7.702 1.00 87.88 212 THR A O 1
ATOM 1727 N N . HIS A 1 213 ? 10.700 8.412 -9.342 1.00 92.62 213 HIS A N 1
ATOM 1728 C CA . HIS A 1 213 ? 11.912 8.216 -8.564 1.00 92.62 213 HIS A CA 1
ATOM 1729 C C . HIS A 1 213 ? 13.136 8.306 -9.484 1.00 92.62 213 HIS A C 1
ATOM 1731 O O . HIS A 1 213 ? 12.995 8.208 -10.707 1.00 92.62 213 HIS A O 1
ATOM 1737 N N . PRO A 1 214 ? 14.335 8.553 -8.934 1.00 93.12 214 PRO A N 1
ATOM 1738 C CA . PRO A 1 214 ? 15.571 8.469 -9.702 1.00 93.12 214 PRO A CA 1
ATOM 1739 C C . PRO A 1 214 ? 15.792 7.042 -10.211 1.00 93.12 214 PRO A C 1
ATOM 1741 O O . PRO A 1 214 ? 15.616 6.081 -9.465 1.00 93.12 214 PRO A O 1
ATOM 1744 N N . VAL A 1 215 ? 16.239 6.899 -11.458 1.00 94.62 215 VAL A N 1
ATOM 1745 C CA . VAL A 1 215 ? 16.524 5.587 -12.070 1.00 94.62 215 VAL A CA 1
ATOM 1746 C C . VAL A 1 215 ? 17.605 4.806 -11.312 1.00 94.62 215 VAL A C 1
ATOM 1748 O O . VAL A 1 215 ? 17.667 3.579 -11.349 1.00 94.62 215 VAL A O 1
ATOM 1751 N N . GLU A 1 216 ? 18.461 5.512 -10.578 1.00 95.44 216 GLU A N 1
ATOM 1752 C CA . GLU A 1 216 ? 19.477 4.933 -9.710 1.00 95.44 216 GLU A CA 1
ATOM 1753 C C . GLU A 1 216 ? 18.873 4.054 -8.608 1.00 95.44 216 GLU A C 1
ATOM 1755 O O . GLU A 1 216 ? 19.517 3.096 -8.180 1.00 95.44 216 GLU A O 1
ATOM 1760 N N . ASP A 1 217 ? 17.647 4.340 -8.167 1.00 95.56 217 ASP A N 1
ATOM 1761 C CA . ASP A 1 217 ? 16.948 3.505 -7.195 1.00 95.56 217 ASP A CA 1
ATOM 1762 C C . ASP A 1 217 ? 16.532 2.160 -7.816 1.00 95.56 217 ASP A C 1
ATOM 1764 O O . ASP A 1 217 ? 16.723 1.119 -7.190 1.00 95.56 217 ASP A O 1
ATOM 1768 N N . ASP A 1 218 ? 16.083 2.132 -9.075 1.00 95.44 218 ASP A N 1
ATOM 1769 C CA . ASP A 1 218 ? 15.801 0.868 -9.774 1.00 95.44 218 ASP A CA 1
ATOM 1770 C C . ASP A 1 218 ? 17.064 0.009 -9.929 1.00 95.44 218 ASP A C 1
ATOM 1772 O O . ASP A 1 218 ? 17.027 -1.212 -9.770 1.00 95.44 218 ASP A O 1
ATOM 1776 N N . LEU A 1 219 ? 18.211 0.640 -10.203 1.00 96.81 219 LEU A N 1
ATOM 1777 C CA . LEU A 1 219 ? 19.496 -0.058 -10.285 1.00 96.81 219 LEU A CA 1
ATOM 1778 C C . LEU A 1 219 ? 19.919 -0.645 -8.934 1.00 96.81 219 LEU A C 1
ATOM 1780 O O . LEU A 1 219 ? 20.461 -1.750 -8.893 1.00 96.81 219 LEU A O 1
ATOM 1784 N N . LYS A 1 220 ? 19.669 0.062 -7.824 1.00 96.62 220 LYS A N 1
ATOM 1785 C CA . LYS A 1 220 ? 19.900 -0.480 -6.477 1.00 96.62 220 LYS A CA 1
ATOM 1786 C C . LYS A 1 220 ? 18.995 -1.676 -6.198 1.00 96.62 220 LYS A C 1
ATOM 1788 O O . LYS A 1 220 ? 19.479 -2.667 -5.660 1.00 96.62 220 LYS A O 1
ATOM 1793 N N . LEU A 1 221 ? 17.719 -1.600 -6.581 1.00 95.75 221 LEU A N 1
ATOM 1794 C CA . LEU A 1 221 ? 16.769 -2.704 -6.427 1.00 95.75 221 LEU A CA 1
ATOM 1795 C C . LEU A 1 221 ? 17.193 -3.932 -7.237 1.00 95.75 221 LEU A C 1
ATOM 1797 O O . LEU A 1 221 ? 17.206 -5.033 -6.693 1.00 95.75 221 LEU A O 1
ATOM 1801 N N . LEU A 1 222 ? 17.605 -3.752 -8.496 1.00 95.75 222 LEU A N 1
ATOM 1802 C CA . LEU A 1 222 ? 18.129 -4.844 -9.323 1.00 95.75 222 LEU A CA 1
ATOM 1803 C C . LEU A 1 222 ? 19.379 -5.469 -8.712 1.00 95.75 222 LEU A C 1
ATOM 1805 O O . LEU A 1 222 ? 19.451 -6.686 -8.582 1.00 95.75 222 LEU A O 1
ATOM 1809 N N . LYS A 1 223 ? 20.333 -4.639 -8.278 1.00 96.19 223 LYS A N 1
ATOM 1810 C CA . LYS A 1 223 ? 21.539 -5.117 -7.601 1.00 96.19 223 LYS A CA 1
ATOM 1811 C C . LYS A 1 223 ? 21.190 -5.927 -6.350 1.00 96.19 223 LYS A C 1
ATOM 1813 O O . LYS A 1 223 ? 21.761 -6.990 -6.135 1.00 96.19 223 LYS A O 1
ATOM 1818 N N . TRP A 1 224 ? 20.263 -5.433 -5.532 1.00 96.69 224 TRP A N 1
ATOM 1819 C CA . TRP A 1 224 ? 19.819 -6.142 -4.338 1.00 96.69 224 TRP A CA 1
ATOM 1820 C C . TRP A 1 224 ? 19.148 -7.479 -4.690 1.00 96.69 224 TRP A C 1
ATOM 1822 O O . TRP A 1 224 ? 19.460 -8.487 -4.061 1.00 96.69 224 TRP A O 1
ATOM 1832 N N . SER A 1 225 ? 18.303 -7.517 -5.729 1.00 95.00 225 SER A N 1
ATOM 1833 C CA . SER A 1 225 ? 17.673 -8.752 -6.226 1.00 95.00 225 SER A CA 1
ATOM 1834 C C . SER A 1 225 ? 18.709 -9.774 -6.703 1.00 95.00 225 SER A C 1
ATOM 1836 O O . SER A 1 225 ? 18.638 -10.946 -6.342 1.00 95.00 225 SER A O 1
ATOM 1838 N N . ASP A 1 226 ? 19.730 -9.334 -7.441 1.00 95.38 226 ASP A N 1
ATOM 1839 C CA . ASP A 1 226 ? 20.823 -10.203 -7.889 1.00 95.38 226 ASP A CA 1
ATOM 1840 C C . ASP A 1 226 ? 21.605 -10.793 -6.701 1.00 95.38 226 ASP A C 1
ATOM 1842 O O . ASP A 1 226 ? 21.979 -11.965 -6.710 1.00 95.38 226 ASP A O 1
ATOM 1846 N N . GLU A 1 227 ? 21.859 -9.984 -5.668 1.00 96.00 227 GLU A N 1
ATOM 1847 C CA . GLU A 1 227 ? 22.653 -10.382 -4.502 1.00 96.00 227 GLU A CA 1
ATOM 1848 C C . GLU A 1 227 ? 21.873 -11.248 -3.499 1.00 96.00 227 GLU A C 1
ATOM 1850 O O . GLU A 1 227 ? 22.481 -12.087 -2.833 1.00 96.00 227 GLU A O 1
ATOM 1855 N N . GLN A 1 228 ? 20.558 -11.039 -3.360 1.00 96.06 228 GLN A N 1
ATOM 1856 C CA . GLN A 1 228 ? 19.743 -11.636 -2.289 1.00 96.06 228 GLN A CA 1
ATOM 1857 C C . GLN A 1 228 ? 18.628 -12.570 -2.779 1.00 96.06 228 GLN A C 1
ATOM 1859 O O . GLN A 1 228 ? 18.114 -13.363 -1.989 1.00 96.06 228 GLN A O 1
ATOM 1864 N N . CYS A 1 229 ? 18.228 -12.483 -4.049 1.00 91.00 229 CYS A N 1
ATOM 1865 C CA . CYS A 1 229 ? 17.060 -13.181 -4.600 1.00 91.00 229 CYS A CA 1
ATOM 1866 C C . CYS A 1 229 ? 17.362 -14.024 -5.849 1.00 91.00 229 CYS A C 1
ATOM 1868 O O . CYS A 1 229 ? 16.433 -14.561 -6.445 1.00 91.00 229 CYS A O 1
ATOM 1870 N N . GLU A 1 230 ? 18.638 -14.182 -6.214 1.00 87.62 230 GLU A N 1
ATOM 1871 C CA . GLU A 1 230 ? 19.088 -14.955 -7.386 1.00 87.62 230 GLU A CA 1
ATOM 1872 C C . GLU A 1 230 ? 18.621 -14.390 -8.744 1.00 87.62 230 GLU A C 1
ATOM 1874 O O . GLU A 1 230 ? 18.606 -15.117 -9.743 1.00 87.62 230 GLU A O 1
ATOM 1879 N N . GLY A 1 231 ? 18.306 -13.089 -8.795 1.00 68.62 231 GLY A N 1
ATOM 1880 C CA . GLY A 1 231 ? 17.929 -12.370 -10.021 1.00 68.62 231 GLY A CA 1
ATOM 1881 C C . GLY A 1 231 ? 16.436 -12.126 -10.144 1.00 68.62 231 GLY A C 1
ATOM 1882 O O . GLY A 1 231 ? 15.747 -12.952 -10.791 1.00 68.62 231 GLY A O 1
#

Foldseek 3Di:
DPPPPDKDKDWAWDQPAQWAADPVGRVDIDGDDVPDHDDTHTHIDIDDDADPDPVPDDDDDADPQFADQQLLAQPPRDDCVQPTRNPHHRCPDVVSVVVVVVVVVCLVQQEDEAEAADDQAKEFDDQADDLVPDDVVVSVVRVVVQVVVCVVRVHHYDYNLPAVDLDVPDGRGGPQCNCCVVNVHGYMYGHDYDLLVQLVHDDPRRNVVVVDDPVVSVVSSVVSCVVPVVD

Organism: Hemiselmis andersenii (NCBI:txid464988)

InterPro domains:
  IPR000834 Peptidase M14, carboxypeptidase A [PF00246] (64-193)

Secondary structure (DSSP, 8-state):
--SSS---EEEEE-TT-SEEE-SS-TTSEEEPPTT--SS--EEEEESS---S--SS---PPPPSS---GGG-SSTT---TTTSTTS-SSTT-SHHHHHHHHHHHH-TT--EEEEEEESSSEEEESPSSS-GGGS-HHHHHHHHHHHHHHHHHH---EEEHHHHS-SSTT----SHHHIIIIIH--EEEEEEE--HHHHTT---S-HHHHTT---HHHHHHHHHHHHHHS--